Protein AF-A0A955INW6-F1 (afdb_monomer_lite)

Structure (mmCIF, N/CA/C/O backbone):
data_AF-A0A955INW6-F1
#
_entry.id   AF-A0A955INW6-F1
#
loop_
_atom_site.group_PDB
_atom_site.id
_atom_site.type_symbol
_atom_site.label_atom_id
_atom_site.label_alt_id
_atom_site.label_comp_id
_atom_site.label_asym_id
_atom_site.label_entity_id
_atom_site.label_seq_id
_atom_site.pdbx_PDB_ins_code
_atom_site.Cartn_x
_atom_site.Cartn_y
_atom_site.Cartn_z
_atom_site.occupancy
_atom_site.B_iso_or_equiv
_atom_site.auth_seq_id
_atom_site.auth_comp_id
_atom_site.auth_asym_id
_atom_site.auth_atom_id
_atom_site.pdbx_PDB_model_num
ATOM 1 N N . PRO A 1 1 ? -25.678 -6.639 36.433 1.00 56.75 1 PRO A N 1
ATOM 2 C CA . PRO A 1 1 ? -25.429 -5.774 35.248 1.00 56.75 1 PRO A CA 1
ATOM 3 C C . PRO A 1 1 ? -26.662 -5.492 34.360 1.00 56.75 1 PRO A C 1
ATOM 5 O O . PRO A 1 1 ? -26.664 -4.491 33.660 1.00 56.75 1 PRO A O 1
ATOM 8 N N . THR A 1 2 ? -27.721 -6.313 34.379 1.00 59.84 2 THR A N 1
ATOM 9 C CA . THR A 1 2 ? -28.859 -6.223 33.432 1.00 59.84 2 THR A CA 1
ATOM 10 C C . THR A 1 2 ? -29.741 -4.971 33.535 1.00 59.84 2 THR A C 1
ATOM 12 O O . THR A 1 2 ? -30.531 -4.725 32.629 1.00 59.84 2 THR A O 1
ATOM 15 N N . ARG A 1 3 ? -29.609 -4.160 34.594 1.00 81.81 3 ARG A N 1
ATOM 16 C CA . ARG A 1 3 ? -30.426 -2.950 34.809 1.00 81.81 3 ARG A CA 1
ATOM 17 C C . ARG A 1 3 ? -29.701 -1.626 34.577 1.00 81.81 3 ARG A C 1
ATOM 19 O O . ARG A 1 3 ? -30.352 -0.591 34.644 1.00 81.81 3 ARG A O 1
ATOM 26 N N . ILE A 1 4 ? -28.391 -1.634 34.329 1.00 87.69 4 ILE A N 1
ATOM 27 C CA . ILE A 1 4 ? -27.675 -0.374 34.124 1.00 87.69 4 ILE A CA 1
ATOM 28 C C . ILE A 1 4 ? -28.014 0.198 32.741 1.00 87.69 4 ILE A C 1
ATOM 30 O O . ILE A 1 4 ? -28.140 -0.547 31.763 1.00 87.69 4 ILE A O 1
ATOM 34 N N . SER A 1 5 ? -28.236 1.506 32.670 1.00 93.25 5 SER A N 1
ATOM 35 C CA . SER A 1 5 ? -28.325 2.238 31.407 1.00 93.25 5 SER A CA 1
ATOM 36 C C . SER A 1 5 ? -26.920 2.644 30.936 1.00 93.25 5 SER A C 1
ATOM 38 O O . SER A 1 5 ? -25.995 2.661 31.749 1.00 93.25 5 SER A O 1
ATOM 40 N N . PRO A 1 6 ? -26.744 3.003 29.654 1.00 92.19 6 PRO A N 1
ATOM 41 C CA . PRO A 1 6 ? -25.519 3.648 29.172 1.00 92.19 6 PRO A CA 1
ATOM 42 C C . PRO A 1 6 ? -25.097 4.849 30.037 1.00 92.19 6 PRO A C 1
ATOM 44 O O . PRO A 1 6 ? -23.954 4.915 30.484 1.00 92.19 6 PRO A O 1
ATOM 47 N N . ASP A 1 7 ? -26.044 5.727 30.383 1.00 92.75 7 ASP A N 1
ATOM 48 C CA . ASP A 1 7 ? -25.800 6.878 31.267 1.00 92.75 7 ASP A CA 1
ATOM 49 C C . ASP A 1 7 ? -25.393 6.452 32.683 1.00 92.75 7 ASP A C 1
ATOM 51 O O . ASP A 1 7 ? -24.591 7.111 33.337 1.00 92.75 7 ASP A O 1
ATOM 55 N N . GLY A 1 8 ? -25.909 5.316 33.158 1.00 92.00 8 GLY A N 1
ATOM 56 C CA . GLY A 1 8 ? -25.502 4.731 34.430 1.00 92.00 8 GLY A CA 1
ATOM 57 C C . GLY A 1 8 ? -24.044 4.273 34.420 1.00 92.00 8 GLY A C 1
ATOM 58 O O . GLY A 1 8 ? -23.357 4.451 35.419 1.00 92.00 8 GLY A O 1
ATOM 59 N N . VAL A 1 9 ? -23.550 3.731 33.300 1.00 91.38 9 VAL A N 1
ATOM 60 C CA . VAL A 1 9 ? -22.122 3.394 33.142 1.00 91.38 9 VAL A CA 1
ATOM 61 C C . VAL A 1 9 ? -21.274 4.663 33.152 1.00 91.38 9 VAL A C 1
ATOM 63 O O . VAL A 1 9 ? -20.272 4.716 33.857 1.00 91.38 9 VAL A O 1
ATOM 66 N N . ALA A 1 10 ? -21.700 5.700 32.426 1.00 89.06 10 ALA A N 1
ATOM 67 C CA . ALA A 1 10 ? -21.031 6.998 32.433 1.00 89.06 10 ALA A CA 1
ATOM 68 C C . ALA A 1 10 ? -20.921 7.578 33.852 1.00 89.06 10 ALA A C 1
ATOM 70 O O . ALA A 1 10 ? -19.826 7.936 34.281 1.00 89.06 10 ALA A O 1
ATOM 71 N N . LEU A 1 11 ? -22.030 7.593 34.596 1.00 91.38 11 LEU A N 1
ATOM 72 C CA . LEU A 1 11 ? -22.067 8.104 35.962 1.00 91.38 11 LEU A CA 1
ATOM 73 C C . LEU A 1 11 ? -21.191 7.277 36.917 1.00 91.38 11 LEU A C 1
ATOM 75 O O . LEU A 1 11 ? -20.514 7.855 37.761 1.00 91.38 11 LEU A O 1
ATOM 79 N N . LEU A 1 12 ? -21.161 5.944 36.778 1.00 91.94 12 LEU A N 1
ATOM 80 C CA . LEU A 1 12 ? -20.247 5.096 37.557 1.00 91.94 12 LEU A CA 1
ATOM 81 C C . LEU A 1 12 ? -18.784 5.477 37.311 1.00 91.94 12 LEU A C 1
ATOM 83 O O . LEU A 1 12 ? -18.032 5.642 38.265 1.00 91.94 12 LEU A O 1
ATOM 87 N N . CYS A 1 13 ? -18.388 5.679 36.053 1.00 89.50 13 CYS A N 1
ATOM 88 C CA . CYS A 1 13 ? -17.025 6.099 35.728 1.00 89.50 13 CYS A CA 1
ATOM 89 C C . CYS A 1 13 ? -16.688 7.513 36.212 1.00 89.50 13 CYS A C 1
ATOM 91 O O . CYS A 1 13 ? -15.522 7.793 36.464 1.00 89.50 13 CYS A O 1
ATOM 93 N N . GLU A 1 14 ? -17.673 8.410 36.282 1.00 88.69 14 GLU A N 1
ATOM 94 C CA . GLU A 1 14 ? -17.485 9.789 36.750 1.00 88.69 14 GLU A CA 1
ATOM 95 C C . GLU A 1 14 ? -17.387 9.880 38.279 1.00 88.69 14 GLU A C 1
ATOM 97 O O . GLU A 1 14 ? -16.676 10.740 38.796 1.00 88.69 14 GLU A O 1
ATOM 102 N N . LEU A 1 15 ? -18.080 8.996 39.005 1.00 88.62 15 LEU A N 1
ATOM 103 C CA . LEU A 1 15 ? -18.086 8.963 40.471 1.00 88.62 15 LEU A CA 1
ATOM 104 C C . LEU A 1 15 ? -17.026 8.022 41.074 1.00 88.62 15 LEU A C 1
ATOM 106 O O . LEU A 1 15 ? -16.680 8.188 42.244 1.00 88.62 15 LEU A O 1
ATOM 110 N N . GLY A 1 16 ? -16.547 7.036 40.310 1.00 85.75 16 GLY A N 1
ATOM 111 C CA . GLY A 1 16 ? -15.636 5.977 40.756 1.00 85.75 16 GLY A CA 1
ATOM 112 C C . GLY A 1 16 ? -14.366 5.849 39.910 1.00 85.75 16 GLY A C 1
ATOM 113 O O . GLY A 1 16 ? -13.933 6.790 39.246 1.00 85.75 16 GLY A O 1
ATOM 114 N N . ASP A 1 17 ? -13.740 4.668 39.941 1.00 87.31 17 ASP A N 1
ATOM 115 C CA . ASP A 1 17 ? -12.634 4.336 39.031 1.00 87.31 17 ASP A CA 1
ATOM 116 C C . ASP A 1 17 ? -13.221 3.923 37.673 1.00 87.31 17 ASP A C 1
ATOM 118 O O . ASP A 1 17 ? -14.133 3.103 37.592 1.00 87.31 17 ASP A O 1
ATOM 122 N N . THR A 1 18 ? -12.685 4.440 36.570 1.00 86.62 18 THR A N 1
ATOM 123 C CA . THR A 1 18 ? -13.118 4.048 35.221 1.00 86.62 18 THR A CA 1
ATOM 124 C C . THR A 1 18 ? -12.962 2.545 34.971 1.00 86.62 18 THR A C 1
ATOM 126 O O . THR A 1 18 ? -13.699 1.988 34.162 1.00 86.62 18 THR A O 1
ATOM 129 N N . ARG A 1 19 ? -12.071 1.856 35.700 1.00 87.31 19 ARG A N 1
ATOM 130 C CA . ARG A 1 19 ? -11.958 0.386 35.684 1.00 87.31 19 ARG A CA 1
ATOM 131 C C . ARG A 1 19 ? -13.246 -0.325 36.097 1.00 87.31 19 ARG A C 1
ATOM 133 O O . ARG A 1 19 ? -13.443 -1.478 35.723 1.00 87.31 19 ARG A O 1
ATOM 140 N N . GLU A 1 20 ? -14.155 0.344 36.803 1.00 89.56 20 GLU A N 1
ATOM 141 C CA . GLU A 1 20 ? -15.489 -0.184 37.102 1.00 89.56 20 GLU A CA 1
ATOM 142 C C . GLU A 1 20 ? -16.333 -0.409 35.834 1.00 89.56 20 GLU A C 1
ATOM 144 O O . GLU A 1 20 ? -17.297 -1.175 35.870 1.00 89.56 20 GLU A O 1
ATOM 149 N N . ALA A 1 21 ? -15.948 0.177 34.691 1.00 91.19 21 ALA A N 1
ATOM 150 C CA . ALA A 1 21 ? -16.575 -0.084 33.399 1.00 91.19 21 ALA A CA 1
ATOM 151 C C . ALA A 1 21 ? -16.246 -1.468 32.811 1.00 91.19 21 ALA A C 1
ATOM 153 O O . ALA A 1 21 ? -17.027 -1.980 32.007 1.00 91.19 21 ALA A O 1
ATOM 154 N N . ASN A 1 22 ? -15.123 -2.095 33.193 1.00 92.69 22 ASN A N 1
ATOM 155 C CA . ASN A 1 22 ? -14.624 -3.321 32.548 1.00 92.69 22 ASN A CA 1
ATOM 156 C C . ASN A 1 22 ? -15.659 -4.461 32.483 1.00 92.69 22 ASN A C 1
ATOM 158 O O . ASN A 1 22 ? -15.851 -5.038 31.410 1.00 92.69 22 ASN A O 1
ATOM 162 N N . PRO A 1 23 ? -16.401 -4.777 33.565 1.00 93.69 23 PRO A N 1
ATOM 163 C CA . PRO A 1 23 ? -17.428 -5.818 33.526 1.00 93.69 23 PRO A CA 1
ATOM 164 C C . PRO A 1 23 ? -18.541 -5.562 32.498 1.00 93.69 23 PRO A C 1
ATOM 166 O O . PRO A 1 23 ? -19.203 -6.506 32.063 1.00 93.69 23 PRO A O 1
ATOM 169 N N . PHE A 1 24 ? -18.769 -4.304 32.109 1.00 95.25 24 PHE A N 1
ATOM 170 C CA . PHE A 1 24 ? -19.828 -3.922 31.177 1.00 95.25 24 PHE A CA 1
ATOM 171 C C . PHE A 1 24 ? -19.426 -4.066 29.704 1.00 95.25 24 PHE A C 1
ATOM 173 O O . PHE A 1 24 ? -20.323 -4.158 28.868 1.00 95.25 24 PHE A O 1
ATOM 180 N N . LEU A 1 25 ? -18.133 -4.208 29.380 1.00 95.31 25 LEU A N 1
ATOM 181 C CA . LEU A 1 25 ? -17.663 -4.510 28.017 1.00 95.31 25 LEU A CA 1
ATOM 182 C C . LEU A 1 25 ? -18.262 -5.808 27.456 1.00 95.31 25 LEU A C 1
ATOM 184 O O . LEU A 1 25 ? -18.529 -5.920 26.265 1.00 95.31 25 LEU A O 1
ATOM 188 N N . ARG A 1 26 ? -18.509 -6.793 28.328 1.00 94.31 26 ARG A N 1
ATOM 189 C CA . ARG A 1 26 ? -19.089 -8.098 27.966 1.00 94.31 26 ARG A CA 1
ATOM 190 C C . ARG A 1 26 ? -20.615 -8.126 28.070 1.00 94.31 26 ARG A C 1
ATOM 192 O O . ARG A 1 26 ? -21.221 -9.196 28.034 1.00 94.31 26 ARG A O 1
ATOM 199 N N . SER A 1 27 ? -21.251 -6.969 28.246 1.00 94.19 27 SER A N 1
ATOM 200 C CA . SER A 1 27 ? -22.706 -6.875 28.307 1.00 94.19 27 SER A CA 1
ATOM 201 C C . SER A 1 27 ? -23.331 -7.372 26.994 1.00 94.19 27 SER A C 1
ATOM 203 O O . SER A 1 27 ? -22.879 -6.963 25.927 1.00 94.19 27 SER A O 1
ATOM 205 N N . PRO A 1 28 ? -24.407 -8.185 27.030 1.00 92.00 28 PRO A N 1
ATOM 206 C CA . PRO A 1 28 ? -25.145 -8.566 25.820 1.00 92.00 28 PRO A CA 1
ATOM 207 C C . PRO A 1 28 ? -25.906 -7.379 25.206 1.00 92.00 28 PRO A C 1
ATOM 209 O O . PRO A 1 28 ? -26.366 -7.435 24.069 1.00 92.00 28 PRO A O 1
ATOM 212 N N . ARG A 1 29 ? -26.071 -6.300 25.980 1.00 94.00 29 ARG A N 1
ATOM 213 C CA . ARG A 1 29 ? -26.648 -5.036 25.538 1.00 94.00 29 ARG A CA 1
ATOM 214 C C . ARG A 1 29 ? -25.558 -4.170 24.913 1.00 94.00 29 ARG A C 1
ATOM 216 O O . ARG A 1 29 ? -24.732 -3.614 25.639 1.00 94.00 29 ARG A O 1
ATOM 223 N N . VAL A 1 30 ? -25.583 -4.067 23.584 1.00 93.81 30 VAL A N 1
ATOM 224 C CA . VAL A 1 30 ? -24.573 -3.364 22.773 1.00 93.81 30 VAL A CA 1
ATOM 225 C C . VAL A 1 30 ? -24.433 -1.892 23.169 1.00 93.81 30 VAL A C 1
ATOM 227 O O . VAL A 1 30 ? -23.322 -1.384 23.234 1.00 93.81 30 VAL A O 1
ATOM 230 N N . ASP A 1 31 ? -25.533 -1.210 23.491 1.00 95.56 31 ASP A N 1
ATOM 231 C CA . ASP A 1 31 ? -25.538 0.179 23.971 1.00 95.56 31 ASP A CA 1
ATOM 232 C C . ASP A 1 31 ? -24.731 0.356 25.270 1.00 95.56 31 ASP A C 1
ATOM 234 O O . ASP A 1 31 ? -23.958 1.303 25.400 1.00 95.56 31 ASP A O 1
ATOM 238 N N . VAL A 1 32 ? -24.867 -0.585 26.209 1.00 95.50 32 VAL A N 1
ATOM 239 C CA . VAL A 1 32 ? -24.127 -0.598 27.483 1.00 95.50 32 VAL A CA 1
ATOM 240 C C . VAL A 1 32 ? -22.653 -0.945 27.265 1.00 95.50 32 VAL A C 1
ATOM 242 O O . VAL A 1 32 ? -21.785 -0.283 27.830 1.00 95.50 32 VAL A O 1
ATOM 245 N N . ALA A 1 33 ? -22.363 -1.952 26.434 1.00 96.44 33 ALA A N 1
ATOM 246 C CA . ALA A 1 33 ? -20.989 -2.330 26.100 1.00 96.44 33 ALA A CA 1
ATOM 247 C C . ALA A 1 33 ? -20.245 -1.184 25.399 1.00 96.44 33 ALA A C 1
ATOM 249 O O . ALA A 1 33 ? -19.091 -0.907 25.720 1.00 96.44 33 ALA A O 1
ATOM 250 N N . ARG A 1 34 ? -20.930 -0.463 24.503 1.00 96.81 34 ARG A N 1
ATOM 251 C CA . ARG A 1 34 ? -20.388 0.704 23.805 1.00 96.81 34 ARG A CA 1
ATOM 252 C C . ARG A 1 34 ? -20.063 1.847 24.766 1.00 96.81 34 ARG A C 1
ATOM 254 O O . ARG A 1 34 ? -18.954 2.363 24.718 1.00 96.81 34 ARG A O 1
ATOM 261 N N . ALA A 1 35 ? -20.977 2.184 25.676 1.00 95.62 35 ALA A N 1
ATOM 262 C CA . ALA A 1 35 ? -20.732 3.215 26.687 1.00 95.62 35 ALA A CA 1
ATOM 263 C C . ALA A 1 35 ? -19.547 2.864 27.604 1.00 95.62 35 ALA A C 1
ATOM 265 O O . ALA A 1 35 ? -18.731 3.725 27.923 1.00 95.62 35 ALA A O 1
ATOM 266 N N . ALA A 1 36 ? -19.410 1.591 27.989 1.00 96.44 36 ALA A N 1
ATOM 267 C CA . ALA A 1 36 ? -18.253 1.116 28.747 1.00 96.44 36 ALA A CA 1
ATOM 268 C C . ALA A 1 36 ? -16.948 1.262 27.947 1.00 96.44 36 ALA A C 1
ATOM 270 O O . ALA A 1 36 ? -15.960 1.795 28.452 1.00 96.44 36 ALA A O 1
ATOM 271 N N . ALA A 1 37 ? -16.966 0.840 26.680 1.00 97.19 37 ALA A N 1
ATOM 272 C CA . ALA A 1 37 ? -15.832 0.933 25.772 1.00 97.19 37 ALA A CA 1
ATOM 273 C C . ALA A 1 37 ? -15.374 2.382 25.549 1.00 97.19 37 ALA A C 1
ATOM 275 O O . ALA A 1 37 ? -14.178 2.651 25.606 1.00 97.19 37 ALA A O 1
ATOM 276 N N . GLU A 1 38 ? -16.299 3.325 25.358 1.00 96.56 38 GLU A N 1
ATOM 277 C CA . GLU A 1 38 ? -15.991 4.753 25.186 1.00 96.56 38 GLU A CA 1
ATOM 278 C C . GLU A 1 38 ? -15.247 5.338 26.394 1.00 96.56 38 GLU A C 1
ATOM 280 O O . GLU A 1 38 ? -14.333 6.145 26.229 1.00 96.56 38 GLU A O 1
ATOM 285 N N . ARG A 1 39 ? -15.600 4.910 27.612 1.00 96.19 39 ARG A N 1
ATOM 286 C CA . ARG A 1 39 ? -14.939 5.372 28.842 1.00 96.19 39 ARG A CA 1
ATOM 287 C C . ARG A 1 39 ? -13.575 4.723 29.061 1.00 96.19 39 ARG A C 1
ATOM 289 O O . ARG A 1 39 ? -12.677 5.379 29.582 1.00 96.19 39 ARG A O 1
ATOM 296 N N . LEU A 1 40 ? -13.402 3.473 28.638 1.00 95.81 40 LEU A N 1
ATOM 297 C CA . LEU A 1 40 ? -12.146 2.731 28.782 1.00 95.81 40 LEU A CA 1
ATOM 298 C C . LEU A 1 40 ? -11.132 3.026 27.672 1.00 95.81 40 LEU A C 1
ATOM 300 O O . LEU A 1 40 ? -9.933 2.946 27.921 1.00 95.81 40 LEU A O 1
ATOM 304 N N . ALA A 1 41 ? -11.574 3.407 26.471 1.00 96.44 41 ALA A N 1
ATOM 305 C CA . ALA A 1 41 ? -10.707 3.643 25.312 1.00 96.44 41 ALA A CA 1
ATOM 306 C C . ALA A 1 41 ? -9.533 4.620 25.556 1.00 96.44 41 ALA A C 1
ATOM 308 O O . ALA A 1 41 ? -8.440 4.365 25.043 1.00 96.44 41 ALA A O 1
ATOM 309 N N . PRO A 1 42 ? -9.669 5.702 26.350 1.00 95.69 42 PRO A N 1
ATOM 310 C CA . PRO A 1 42 ? -8.542 6.576 26.684 1.00 95.69 42 PRO A CA 1
ATOM 311 C C . PRO A 1 42 ? -7.479 5.929 27.586 1.00 95.69 42 PRO A C 1
ATOM 313 O O . PRO A 1 42 ? -6.402 6.496 27.756 1.00 95.69 42 PRO A O 1
ATOM 316 N N . GLN A 1 43 ? -7.749 4.764 28.181 1.00 94.62 43 GLN A N 1
ATOM 317 C CA . GLN A 1 43 ? -6.875 4.122 29.160 1.00 94.62 43 GLN A CA 1
ATOM 318 C C . GLN A 1 43 ? -6.035 3.019 28.521 1.00 94.62 43 GLN A C 1
ATOM 320 O O . GLN A 1 43 ? -6.543 1.951 28.190 1.00 94.62 43 GLN A O 1
ATOM 325 N N . ALA A 1 44 ? -4.719 3.231 28.437 1.00 93.81 44 ALA A N 1
ATOM 326 C CA . ALA A 1 44 ? -3.800 2.242 27.868 1.00 93.81 44 ALA A CA 1
ATOM 327 C C . ALA A 1 44 ? -3.891 0.868 28.565 1.00 93.81 44 ALA A C 1
ATOM 329 O O . ALA A 1 44 ? -3.821 -0.167 27.911 1.00 93.81 44 ALA A O 1
ATOM 330 N N . GLY A 1 45 ? -4.107 0.852 29.887 1.00 94.69 45 GLY A N 1
ATOM 331 C CA . GLY A 1 45 ? -4.235 -0.384 30.667 1.00 94.69 45 GLY A CA 1
ATOM 332 C C . GLY A 1 45 ? -5.502 -1.202 30.388 1.00 94.69 45 GLY A C 1
ATOM 333 O O . GLY A 1 45 ? -5.541 -2.363 30.772 1.00 94.69 45 GLY A O 1
ATOM 334 N N . ALA A 1 46 ? -6.511 -0.625 29.728 1.00 95.56 46 ALA A N 1
ATOM 335 C CA . ALA A 1 46 ? -7.761 -1.304 29.374 1.00 95.56 46 ALA A CA 1
ATOM 336 C C . ALA A 1 46 ? -7.792 -1.785 27.910 1.00 95.56 46 ALA A C 1
ATOM 338 O O . ALA A 1 46 ? -8.801 -2.325 27.459 1.00 95.56 46 ALA A O 1
ATOM 339 N N . LEU A 1 47 ? -6.706 -1.580 27.151 1.00 96.62 47 LEU A N 1
ATOM 340 C CA . LEU A 1 47 ? -6.665 -1.882 25.720 1.00 96.62 47 LEU A CA 1
ATOM 341 C C . LEU A 1 47 ? -6.952 -3.360 25.436 1.00 96.62 47 LEU A C 1
ATOM 343 O O . LEU A 1 47 ? -7.769 -3.659 24.573 1.00 96.62 47 LEU A O 1
ATOM 347 N N . GLU A 1 48 ? -6.320 -4.274 26.172 1.00 96.94 48 GLU A N 1
ATOM 348 C CA . GLU A 1 48 ? -6.489 -5.719 25.969 1.00 96.94 48 GLU A CA 1
ATOM 349 C C . GLU A 1 48 ? -7.935 -6.167 26.223 1.00 96.94 48 GLU A C 1
ATOM 351 O O . GLU A 1 48 ? -8.536 -6.810 25.364 1.00 96.94 48 GLU A O 1
ATOM 356 N N . ASP A 1 49 ? -8.536 -5.730 27.336 1.00 96.81 49 ASP A N 1
ATOM 357 C CA . ASP A 1 49 ? -9.934 -6.032 27.666 1.00 96.81 49 ASP A CA 1
ATOM 358 C C . ASP A 1 49 ? -10.901 -5.510 26.588 1.00 96.81 49 ASP A C 1
ATOM 360 O O . ASP A 1 49 ? -11.887 -6.171 26.240 1.00 96.81 49 ASP A O 1
ATOM 364 N N . LEU A 1 50 ? -10.614 -4.327 26.034 1.00 97.19 50 LEU A N 1
ATOM 365 C CA . LEU A 1 50 ? -11.398 -3.722 24.961 1.00 97.19 50 LEU A CA 1
ATOM 366 C C . LEU A 1 50 ? -11.280 -4.506 23.646 1.00 97.19 50 LEU A C 1
ATOM 368 O O . LEU A 1 50 ? -12.286 -4.676 22.955 1.00 97.19 50 LEU A O 1
ATOM 372 N N . LEU A 1 51 ? -10.086 -4.988 23.292 1.00 97.62 51 LEU A N 1
ATOM 373 C CA . LEU A 1 51 ? -9.900 -5.793 22.082 1.00 97.62 51 LEU A CA 1
ATOM 374 C C . LEU A 1 51 ? -10.565 -7.159 22.195 1.00 97.62 51 LEU A C 1
ATOM 376 O O . LEU A 1 51 ? -11.238 -7.577 21.254 1.00 97.62 51 LEU A O 1
ATOM 380 N N . ASP A 1 52 ? -10.452 -7.808 23.352 1.00 97.25 52 ASP A N 1
ATOM 381 C CA . ASP A 1 52 ? -11.152 -9.060 23.633 1.00 97.25 52 ASP A CA 1
ATOM 382 C C . ASP A 1 52 ? -12.672 -8.883 23.504 1.00 97.25 52 ASP A C 1
ATOM 384 O O . ASP A 1 52 ? -13.367 -9.722 22.923 1.00 97.25 52 ASP A O 1
ATOM 388 N N . ALA A 1 53 ? -13.210 -7.765 24.002 1.00 97.00 53 ALA A N 1
ATOM 389 C CA . ALA A 1 53 ? -14.624 -7.442 23.855 1.00 97.00 53 ALA A CA 1
ATOM 390 C C . ALA A 1 53 ? -15.015 -7.186 22.391 1.00 97.00 53 ALA A C 1
ATOM 392 O O . ALA A 1 53 ? -16.039 -7.698 21.931 1.00 97.00 53 ALA A O 1
ATOM 393 N N . ALA A 1 54 ? -14.199 -6.443 21.639 1.00 97.50 54 ALA A N 1
ATOM 394 C CA . ALA A 1 54 ? -14.432 -6.178 20.220 1.00 97.50 54 ALA A CA 1
ATOM 395 C C . ALA A 1 54 ? -14.338 -7.443 19.355 1.00 97.50 54 ALA A C 1
ATOM 397 O O . ALA A 1 54 ? -15.060 -7.556 18.367 1.00 97.50 54 ALA A O 1
ATOM 398 N N . GLN A 1 55 ? -13.538 -8.432 19.763 1.00 97.19 55 GLN A N 1
ATOM 399 C CA . GLN A 1 55 ? -13.489 -9.739 19.111 1.00 97.19 55 GLN A CA 1
ATOM 400 C C . GLN A 1 55 ? -14.828 -10.486 19.203 1.00 97.19 55 GLN A C 1
ATOM 402 O O . GLN A 1 55 ? -15.205 -11.205 18.278 1.00 97.19 55 GLN A O 1
ATOM 407 N N . ALA A 1 56 ? -15.561 -10.315 20.306 1.00 95.94 56 ALA A N 1
ATOM 408 C CA . ALA A 1 56 ? -16.878 -10.918 20.501 1.00 95.94 56 ALA A CA 1
ATOM 409 C C . ALA A 1 56 ? -18.029 -10.047 19.963 1.00 95.94 56 ALA A C 1
ATOM 411 O O . ALA A 1 56 ? -19.102 -10.568 19.657 1.00 95.94 56 ALA A O 1
ATOM 412 N N . GLN A 1 57 ? -17.833 -8.728 19.868 1.00 96.62 57 GLN A N 1
ATOM 413 C CA . GLN A 1 57 ? -18.868 -7.762 19.498 1.00 96.62 57 GLN A CA 1
ATOM 414 C C . GLN A 1 57 ? -18.384 -6.816 18.387 1.00 96.62 57 GLN A C 1
ATOM 416 O O . GLN A 1 57 ? -17.787 -5.778 18.684 1.00 96.62 57 GLN A O 1
ATOM 421 N N . PRO A 1 58 ? -18.731 -7.085 17.110 1.00 96.88 58 PRO A N 1
ATOM 422 C CA . PRO A 1 58 ? -18.304 -6.253 15.979 1.00 96.88 58 PRO A CA 1
ATOM 423 C C . PRO A 1 58 ? -18.729 -4.780 16.086 1.00 96.88 58 PRO A C 1
ATOM 425 O O . PRO A 1 58 ? -18.078 -3.899 15.535 1.00 96.88 58 PRO A O 1
ATOM 428 N N . ALA A 1 59 ? -19.799 -4.483 16.831 1.00 96.62 59 ALA A N 1
ATOM 429 C CA . ALA A 1 59 ? -20.261 -3.117 17.083 1.00 96.62 59 ALA A CA 1
ATOM 430 C C . ALA A 1 59 ? -19.256 -2.248 17.869 1.00 96.62 59 ALA A C 1
ATOM 432 O O . ALA A 1 59 ? -19.387 -1.025 17.866 1.00 96.62 59 ALA A O 1
ATOM 433 N N . LEU A 1 60 ? -18.262 -2.852 18.531 1.00 97.62 60 LEU A N 1
ATOM 434 C CA . LEU A 1 60 ? -17.207 -2.141 19.263 1.00 97.62 60 LEU A CA 1
ATOM 435 C C . LEU A 1 60 ? -15.972 -1.835 18.400 1.00 97.62 60 LEU A C 1
ATOM 437 O O . LEU A 1 60 ? -15.048 -1.179 18.883 1.00 97.62 60 LEU A O 1
ATOM 441 N N . PHE A 1 61 ? -15.955 -2.272 17.136 1.00 98.06 61 PHE A N 1
ATOM 442 C CA . PHE A 1 61 ? -14.812 -2.151 16.227 1.00 98.06 61 PHE A CA 1
ATOM 443 C C . PHE A 1 61 ? -14.235 -0.733 16.166 1.00 98.06 61 PHE A C 1
ATOM 445 O O . PHE A 1 61 ? -13.040 -0.556 16.376 1.00 98.06 61 PHE A O 1
ATOM 452 N N . ASP A 1 62 ? -15.064 0.290 15.939 1.00 97.31 62 ASP A N 1
ATOM 453 C CA . ASP A 1 62 ? -14.583 1.670 15.770 1.00 97.31 62 ASP A CA 1
ATOM 454 C C . ASP A 1 62 ? -13.950 2.247 17.050 1.00 97.31 62 ASP A C 1
ATOM 456 O O . ASP A 1 62 ? -12.993 3.026 16.982 1.00 97.31 62 ASP A O 1
ATOM 460 N N . ILE A 1 63 ? -14.441 1.840 18.224 1.00 98.00 63 ILE A N 1
ATOM 461 C CA . ILE A 1 63 ? -13.901 2.278 19.519 1.00 98.00 63 ILE A CA 1
ATOM 462 C C . ILE A 1 63 ? -12.581 1.563 19.803 1.00 98.00 63 ILE A C 1
ATOM 464 O O . ILE A 1 63 ? -11.599 2.215 20.155 1.00 98.00 63 ILE A O 1
ATOM 468 N N . ALA A 1 64 ? -12.530 0.247 19.584 1.00 97.94 64 ALA A N 1
ATOM 469 C CA . ALA A 1 64 ? -11.305 -0.542 19.697 1.00 97.94 64 ALA A CA 1
ATOM 470 C C . ALA A 1 64 ? -10.216 -0.042 18.738 1.00 97.94 64 ALA A C 1
ATOM 472 O O . ALA A 1 64 ? -9.062 0.126 19.131 1.00 97.94 64 ALA A O 1
ATOM 473 N N . LEU A 1 65 ? -10.595 0.284 17.501 1.00 97.38 65 LEU A N 1
ATOM 474 C CA . LEU A 1 65 ? -9.713 0.893 16.515 1.00 97.38 65 LEU A CA 1
ATOM 475 C C . LEU A 1 65 ? -9.181 2.242 17.009 1.00 97.38 65 LEU A C 1
ATOM 477 O O . LEU A 1 65 ? -7.983 2.496 16.939 1.00 97.38 65 LEU A O 1
ATOM 481 N N . SER A 1 66 ? -10.051 3.105 17.532 1.00 96.62 66 SER A N 1
ATOM 482 C CA . SER A 1 66 ? -9.649 4.414 18.059 1.00 96.62 66 SER A CA 1
ATOM 483 C C . SER A 1 66 ? -8.688 4.278 19.245 1.00 96.62 66 SER A C 1
ATOM 485 O O . SER A 1 66 ? -7.681 4.984 19.296 1.00 96.62 66 SER A O 1
ATOM 487 N N . ALA A 1 67 ? -8.939 3.326 20.149 1.00 97.38 67 ALA A N 1
ATOM 488 C CA . ALA A 1 67 ? -8.050 3.021 21.267 1.00 97.38 67 ALA A CA 1
ATOM 489 C C . ALA A 1 67 ? -6.687 2.496 20.791 1.00 97.38 67 ALA A C 1
ATOM 491 O O . ALA A 1 67 ? -5.649 2.982 21.238 1.00 97.38 67 ALA A O 1
ATOM 492 N N . LEU A 1 68 ? -6.662 1.569 19.826 1.00 97.44 68 LEU A N 1
ATOM 493 C CA . LEU A 1 68 ? -5.406 1.123 19.228 1.00 97.44 68 LEU A CA 1
ATOM 494 C C . LEU A 1 68 ? -4.670 2.308 18.567 1.00 97.44 68 LEU A C 1
ATOM 496 O O . LEU A 1 68 ? -3.456 2.406 18.703 1.00 97.44 68 LEU A O 1
ATOM 500 N N . LYS A 1 69 ? -5.360 3.219 17.855 1.00 95.75 69 LYS A N 1
ATOM 501 C CA . LYS A 1 69 ? -4.713 4.380 17.202 1.00 95.75 69 LYS A CA 1
ATOM 502 C C . LYS A 1 69 ? -4.089 5.323 18.233 1.00 95.75 69 LYS A C 1
ATOM 504 O O . LYS A 1 69 ? -3.084 5.960 17.926 1.00 95.75 69 LYS A O 1
ATOM 509 N N . ALA A 1 70 ? -4.692 5.429 19.417 1.00 95.75 70 ALA A N 1
ATOM 510 C CA . ALA A 1 70 ? -4.207 6.270 20.505 1.00 95.75 70 ALA A CA 1
ATOM 511 C C . ALA A 1 70 ? -2.984 5.668 21.216 1.00 95.75 70 ALA A C 1
ATOM 513 O O . ALA A 1 70 ? -2.047 6.399 21.528 1.00 95.75 70 ALA A O 1
ATOM 514 N N . HIS A 1 71 ? -2.974 4.350 21.440 1.00 96.25 71 HIS A N 1
ATOM 515 C CA . HIS A 1 71 ? -1.984 3.701 22.315 1.00 96.25 71 HIS A CA 1
ATOM 516 C C . HIS A 1 71 ? -0.947 2.841 21.582 1.00 96.25 71 HIS A C 1
ATOM 518 O O . HIS A 1 71 ? 0.119 2.575 22.129 1.00 96.25 71 HIS A O 1
ATOM 524 N N . LEU A 1 72 ? -1.236 2.392 20.357 1.00 95.12 72 LEU A N 1
ATOM 525 C CA . LEU A 1 72 ? -0.422 1.429 19.608 1.00 95.12 72 LEU A CA 1
ATOM 526 C C . LEU A 1 72 ? -0.477 1.685 18.090 1.00 95.12 72 LEU A C 1
ATOM 528 O O . LEU A 1 72 ? -0.843 0.818 17.296 1.00 95.12 72 LEU A O 1
ATOM 532 N N . ARG A 1 73 ? -0.107 2.895 17.655 1.00 95.62 73 ARG A N 1
ATOM 533 C CA . ARG A 1 73 ? -0.064 3.277 16.229 1.00 95.62 73 ARG A CA 1
ATOM 534 C C . ARG A 1 73 ? 1.186 2.741 15.515 1.00 95.62 73 ARG A C 1
ATOM 536 O O . ARG A 1 73 ? 2.017 3.507 15.034 1.00 95.62 73 ARG A O 1
ATOM 543 N N . THR A 1 74 ? 1.311 1.421 15.462 1.00 97.25 74 THR A N 1
ATOM 544 C CA . THR A 1 74 ? 2.435 0.676 14.870 1.00 97.25 74 THR A CA 1
ATOM 545 C C . THR A 1 74 ? 1.931 -0.380 13.880 1.00 97.25 74 THR A C 1
ATOM 547 O O . THR A 1 74 ? 0.721 -0.590 13.747 1.00 97.25 74 THR A O 1
ATOM 550 N N . ALA A 1 75 ? 2.844 -1.065 13.193 1.00 97.06 75 ALA A N 1
ATOM 551 C CA . ALA A 1 75 ? 2.555 -2.216 12.341 1.00 97.06 75 ALA A CA 1
ATOM 552 C C . ALA A 1 75 ? 1.867 -3.347 13.119 1.00 97.06 75 ALA A C 1
ATOM 554 O O . ALA A 1 75 ? 0.888 -3.924 12.646 1.00 97.06 75 ALA A O 1
ATOM 555 N N . ASP A 1 76 ? 2.324 -3.616 14.345 1.00 97.38 76 ASP A N 1
ATOM 556 C CA . ASP A 1 76 ? 1.716 -4.632 15.208 1.00 97.38 76 ASP A CA 1
ATOM 557 C C . ASP A 1 76 ? 0.278 -4.230 15.582 1.00 97.38 76 ASP A C 1
ATOM 559 O O . ASP A 1 76 ? -0.639 -5.047 15.506 1.00 97.38 76 ASP A O 1
ATOM 563 N N . GLY A 1 77 ? 0.044 -2.950 15.902 1.00 97.38 77 GLY A N 1
ATOM 564 C CA . GLY A 1 77 ? -1.302 -2.422 16.144 1.00 97.38 77 GLY A CA 1
ATOM 565 C C . GLY A 1 77 ? -2.220 -2.514 14.922 1.00 97.38 77 GLY A C 1
ATOM 566 O O . GLY A 1 77 ? -3.386 -2.882 15.063 1.00 97.38 77 GLY A O 1
ATOM 567 N N . TYR A 1 78 ? -1.691 -2.265 13.718 1.00 97.38 78 TYR A N 1
ATOM 568 C CA . TYR A 1 78 ? -2.423 -2.464 12.463 1.00 97.38 78 TYR A CA 1
ATOM 569 C C . TYR A 1 78 ? -2.845 -3.928 12.273 1.00 97.38 78 TYR A C 1
ATOM 571 O O . TYR A 1 78 ? -4.005 -4.196 11.961 1.00 97.38 78 TYR A O 1
ATOM 579 N N . GLN A 1 79 ? -1.945 -4.887 12.512 1.00 96.75 79 GLN A N 1
ATOM 580 C CA . GLN A 1 79 ? -2.268 -6.314 12.388 1.00 96.75 79 GLN A CA 1
ATOM 581 C C . GLN A 1 79 ? -3.335 -6.753 13.394 1.00 96.75 79 GLN A C 1
ATOM 583 O O . GLN A 1 79 ? -4.251 -7.501 13.047 1.00 96.75 79 GLN A O 1
ATOM 588 N N . ARG A 1 80 ? -3.288 -6.219 14.619 1.00 97.06 80 ARG A N 1
ATOM 589 C CA . ARG A 1 80 ? -4.354 -6.432 15.606 1.00 97.06 80 ARG A CA 1
ATOM 590 C C . ARG A 1 80 ? -5.685 -5.863 15.124 1.00 97.06 80 ARG A C 1
ATOM 592 O O . ARG A 1 80 ? -6.681 -6.572 15.163 1.00 97.06 80 ARG A O 1
ATOM 599 N N . ALA A 1 81 ? -5.700 -4.631 14.612 1.00 96.75 81 ALA A N 1
ATOM 600 C CA . ALA A 1 81 ? -6.903 -4.017 14.050 1.00 96.75 81 ALA A CA 1
ATOM 601 C C . ALA A 1 81 ? -7.486 -4.828 12.882 1.00 96.75 81 ALA A C 1
ATOM 603 O O . ALA A 1 81 ? -8.701 -4.990 12.786 1.00 96.75 81 ALA A O 1
ATOM 604 N N . LYS A 1 82 ? -6.628 -5.373 12.013 1.00 96.38 82 LYS A N 1
ATOM 605 C CA . LYS A 1 82 ? -7.028 -6.209 10.875 1.00 96.38 82 LYS A CA 1
ATOM 606 C C . LYS A 1 82 ? -7.703 -7.516 11.305 1.00 96.38 82 LYS A C 1
ATOM 608 O O . LYS A 1 82 ? -8.603 -7.988 10.609 1.00 96.38 82 LYS A O 1
ATOM 613 N N . ALA A 1 83 ? -7.282 -8.088 12.433 1.00 96.44 83 ALA A N 1
ATOM 614 C CA . ALA A 1 83 ? -7.847 -9.318 12.985 1.00 96.44 83 ALA A CA 1
ATOM 615 C C . ALA A 1 83 ? -9.221 -9.123 13.656 1.00 96.44 83 ALA A C 1
ATOM 617 O O . ALA A 1 83 ? -9.953 -10.101 13.833 1.00 96.44 83 ALA A O 1
ATOM 618 N N . LEU A 1 84 ? -9.590 -7.883 14.005 1.00 97.31 84 LEU A N 1
ATOM 619 C CA . LEU A 1 84 ? -10.874 -7.590 14.638 1.00 97.31 84 LEU A CA 1
ATOM 620 C C . LEU A 1 84 ? -12.043 -7.764 13.654 1.00 97.31 84 LEU A C 1
ATOM 622 O O . LEU A 1 84 ? -11.953 -7.360 12.486 1.00 97.31 84 LEU A O 1
ATOM 626 N N . PRO A 1 85 ? -13.185 -8.300 14.114 1.00 97.38 85 PRO A N 1
ATOM 627 C CA . PRO A 1 85 ? -14.393 -8.325 13.314 1.00 97.38 85 PRO A CA 1
ATOM 628 C C . PRO A 1 85 ? -14.988 -6.915 13.234 1.00 97.38 85 PRO A C 1
ATOM 630 O O . PRO A 1 85 ? -15.192 -6.243 14.243 1.00 97.38 85 PRO A O 1
ATOM 633 N N . ALA A 1 86 ? -15.294 -6.474 12.018 1.00 97.00 86 ALA A N 1
ATOM 634 C CA . ALA A 1 86 ? -15.974 -5.208 11.775 1.00 97.00 86 ALA A CA 1
ATOM 635 C C . ALA A 1 86 ? -17.479 -5.428 11.532 1.00 97.00 86 ALA A C 1
ATOM 637 O O . ALA A 1 86 ? -17.872 -6.523 11.119 1.00 97.00 86 ALA A O 1
ATOM 638 N N . PRO A 1 87 ? -18.328 -4.397 11.711 1.00 96.12 87 PRO A N 1
ATOM 639 C CA . PRO A 1 87 ? -19.758 -4.477 11.407 1.00 96.12 87 PRO A CA 1
ATOM 640 C C . PRO A 1 87 ? -20.054 -4.810 9.940 1.00 96.12 87 PRO A C 1
ATOM 642 O O . PRO A 1 87 ? -21.076 -5.424 9.645 1.00 96.12 87 PRO A O 1
ATOM 645 N N . SER A 1 88 ? -19.167 -4.403 9.025 1.00 96.56 88 SER A N 1
ATOM 646 C CA . SER A 1 88 ? -19.217 -4.774 7.612 1.00 96.56 88 SER A CA 1
ATOM 647 C C . SER A 1 88 ? -17.806 -4.849 7.003 1.00 96.56 88 SER A C 1
ATOM 649 O O . SER A 1 88 ? -16.878 -4.211 7.523 1.00 96.56 88 SER A O 1
ATOM 651 N N . PRO A 1 89 ? -17.618 -5.599 5.900 1.00 95.12 89 PRO A N 1
ATOM 652 C CA . PRO A 1 89 ? -16.349 -5.646 5.173 1.00 95.12 89 PRO A CA 1
ATOM 653 C C . PRO A 1 89 ? -15.887 -4.268 4.688 1.00 95.12 89 PRO A C 1
ATOM 655 O O . PRO A 1 89 ? -14.713 -3.934 4.825 1.00 95.12 89 PRO A O 1
ATOM 658 N N . GLU A 1 90 ? -16.807 -3.444 4.188 1.00 95.50 90 GLU A N 1
ATOM 659 C CA . GLU A 1 90 ? -16.523 -2.100 3.675 1.00 95.50 90 GLU A CA 1
ATOM 660 C C . GLU A 1 90 ? -16.010 -1.199 4.796 1.00 95.50 90 GLU A C 1
ATOM 662 O O . GLU A 1 90 ? -15.014 -0.495 4.623 1.00 95.50 90 GLU A O 1
ATOM 667 N N . ARG A 1 91 ? -16.639 -1.264 5.981 1.00 96.00 91 ARG A N 1
ATOM 668 C CA . ARG A 1 91 ? -16.184 -0.492 7.140 1.00 96.00 91 ARG A CA 1
ATOM 669 C C . ARG A 1 91 ? -14.767 -0.885 7.542 1.00 96.00 91 ARG A C 1
ATOM 671 O O . ARG A 1 91 ? -13.968 0.002 7.832 1.00 96.00 91 ARG A O 1
ATOM 678 N N . ARG A 1 92 ? -14.445 -2.184 7.517 1.00 95.56 92 ARG A N 1
ATOM 679 C CA . ARG A 1 92 ? -13.090 -2.683 7.791 1.00 95.56 92 ARG A CA 1
ATOM 680 C C . ARG A 1 92 ? -12.082 -2.113 6.800 1.00 95.56 92 ARG A C 1
ATOM 682 O O . ARG A 1 92 ? -11.066 -1.572 7.224 1.00 95.56 92 ARG A O 1
ATOM 689 N N . THR A 1 93 ? -12.368 -2.213 5.504 1.00 94.19 93 THR A N 1
ATOM 690 C CA . THR A 1 93 ? -11.469 -1.739 4.444 1.00 94.19 93 THR A CA 1
ATOM 691 C C . THR A 1 93 ? -11.191 -0.244 4.585 1.00 94.19 93 THR A C 1
ATOM 693 O O . THR A 1 93 ? -10.028 0.152 4.647 1.00 94.19 93 THR A O 1
ATOM 696 N N . THR A 1 94 ? -12.231 0.581 4.741 1.00 95.38 94 THR A N 1
ATOM 697 C CA . THR A 1 94 ? -12.077 2.032 4.929 1.00 95.38 94 THR A CA 1
ATOM 698 C C . THR A 1 94 ? -11.269 2.360 6.186 1.00 95.38 94 THR A C 1
ATOM 700 O O . THR A 1 94 ? -10.320 3.139 6.133 1.00 95.38 94 THR A O 1
ATOM 703 N N . ALA A 1 95 ? -11.588 1.722 7.313 1.00 95.94 95 ALA A N 1
ATOM 704 C CA . ALA A 1 95 ? -10.913 1.953 8.586 1.00 95.94 95 ALA A CA 1
ATOM 705 C C . ALA A 1 95 ? -9.419 1.581 8.565 1.00 95.94 95 ALA A C 1
ATOM 707 O O . ALA A 1 95 ? -8.593 2.296 9.143 1.00 95.94 95 ALA A O 1
ATOM 708 N N . LEU A 1 96 ? -9.068 0.471 7.906 1.00 95.75 96 LEU A N 1
ATOM 709 C CA . LEU A 1 96 ? -7.682 0.032 7.746 1.00 95.75 96 LEU A CA 1
ATOM 710 C C . LEU A 1 96 ? -6.916 0.917 6.756 1.00 95.75 96 LEU A C 1
ATOM 712 O O . LEU A 1 96 ? -5.751 1.219 7.007 1.00 95.75 96 LEU A O 1
ATOM 716 N N . ALA A 1 97 ? -7.552 1.389 5.682 1.00 94.44 97 ALA A N 1
ATOM 717 C CA . ALA A 1 97 ? -6.937 2.351 4.767 1.00 94.44 97 ALA A CA 1
ATOM 718 C C . ALA A 1 97 ? -6.614 3.676 5.482 1.00 94.44 97 ALA A C 1
ATOM 720 O O . ALA A 1 97 ? -5.486 4.163 5.413 1.00 94.44 97 ALA A O 1
ATOM 721 N N . GLU A 1 98 ? -7.558 4.215 6.263 1.00 94.75 98 GLU A N 1
ATOM 722 C CA . GLU A 1 98 ? -7.329 5.398 7.106 1.00 94.75 98 GLU A CA 1
ATOM 723 C C . GLU A 1 98 ? -6.212 5.176 8.135 1.00 94.75 98 GLU A C 1
ATOM 725 O O . GLU A 1 98 ? -5.457 6.094 8.460 1.00 94.75 98 GLU A O 1
ATOM 730 N N . TRP A 1 99 ? -6.101 3.960 8.677 1.00 95.62 99 TRP A N 1
ATOM 731 C CA . TRP A 1 99 ? -5.009 3.604 9.574 1.00 95.62 99 TRP A CA 1
ATOM 732 C C . TRP A 1 99 ? -3.659 3.636 8.864 1.00 95.62 99 TRP A C 1
ATOM 734 O O . TRP A 1 99 ? -2.727 4.269 9.359 1.00 95.62 99 TRP A O 1
ATOM 744 N N . ALA A 1 100 ? -3.550 2.965 7.716 1.00 94.94 100 ALA A N 1
ATOM 745 C CA . ALA A 1 100 ? -2.325 2.891 6.925 1.00 94.94 100 ALA A CA 1
ATOM 746 C C . ALA A 1 100 ? -1.863 4.287 6.472 1.00 94.94 100 ALA A C 1
ATOM 748 O O . ALA A 1 100 ? -0.689 4.632 6.623 1.00 94.94 100 ALA A O 1
ATOM 749 N N . ALA A 1 101 ? -2.802 5.144 6.055 1.00 93.06 101 ALA A N 1
ATOM 750 C CA . ALA A 1 101 ? -2.561 6.562 5.774 1.00 93.06 101 ALA A CA 1
ATOM 751 C C . ALA A 1 101 ? -1.994 7.330 6.984 1.00 93.06 101 ALA A C 1
ATOM 753 O O . ALA A 1 101 ? -1.342 8.363 6.838 1.00 93.06 101 ALA A O 1
ATOM 754 N N . GLY A 1 102 ? -2.228 6.821 8.191 1.00 92.75 102 GLY A N 1
ATOM 755 C CA . GLY A 1 102 ? -1.726 7.376 9.431 1.00 92.75 102 GLY A CA 1
ATOM 756 C C . GLY A 1 102 ? -0.386 6.818 9.921 1.00 92.75 102 GLY A C 1
ATOM 757 O O . GLY A 1 102 ? 0.184 7.408 10.843 1.00 92.75 102 GLY A O 1
ATOM 758 N N . LEU A 1 103 ? 0.121 5.711 9.379 1.00 94.69 103 LEU A N 1
ATOM 759 C CA . LEU A 1 103 ? 1.381 5.114 9.834 1.00 94.69 103 LEU A CA 1
ATOM 760 C C . LEU A 1 103 ? 2.591 5.945 9.393 1.00 94.69 103 LEU A C 1
ATOM 762 O O . LEU A 1 103 ? 2.575 6.595 8.345 1.00 94.69 103 LEU A O 1
ATOM 766 N N . THR A 1 104 ? 3.663 5.904 10.184 1.00 92.81 104 THR A N 1
ATOM 767 C CA . THR A 1 104 ? 4.978 6.391 9.745 1.00 92.81 104 THR A CA 1
ATOM 768 C C . THR A 1 104 ? 5.513 5.485 8.633 1.00 92.81 104 THR A C 1
ATOM 770 O O . THR A 1 104 ? 5.088 4.338 8.511 1.00 92.81 104 THR A O 1
ATOM 773 N N . ALA A 1 105 ? 6.450 5.969 7.814 1.00 92.88 105 ALA A N 1
ATOM 774 C CA . ALA A 1 105 ? 6.990 5.163 6.717 1.00 92.88 105 ALA A CA 1
ATOM 775 C C . ALA A 1 105 ? 7.625 3.825 7.170 1.00 92.88 105 ALA A C 1
ATOM 777 O O . ALA A 1 105 ? 7.298 2.805 6.561 1.00 92.88 105 ALA A O 1
ATOM 778 N N . PRO A 1 106 ? 8.436 3.768 8.252 1.00 93.50 106 PRO A N 1
ATOM 779 C CA . PRO A 1 106 ? 8.969 2.496 8.746 1.00 93.50 106 PRO A CA 1
ATOM 780 C C . PRO A 1 106 ? 7.876 1.513 9.179 1.00 93.50 106 PRO A C 1
ATOM 782 O O . PRO A 1 106 ? 7.939 0.334 8.840 1.00 93.50 106 PRO A O 1
ATOM 785 N N . GLU A 1 107 ? 6.848 1.993 9.885 1.00 95.88 107 GLU A N 1
ATOM 786 C CA . GLU A 1 107 ? 5.741 1.146 10.343 1.00 95.88 107 GLU A CA 1
ATOM 787 C C . GLU A 1 107 ? 4.843 0.699 9.186 1.00 95.88 107 GLU A C 1
ATOM 789 O O . GLU A 1 107 ? 4.357 -0.427 9.186 1.00 95.88 107 GLU A O 1
ATOM 794 N N . LEU A 1 108 ? 4.654 1.542 8.168 1.00 96.44 108 LEU A N 1
ATOM 795 C CA . LEU A 1 108 ? 3.914 1.186 6.960 1.00 96.44 108 LEU A CA 1
ATOM 796 C C . LEU A 1 108 ? 4.633 0.081 6.170 1.00 96.44 108 LEU A C 1
ATOM 798 O O . LEU A 1 108 ? 3.998 -0.894 5.775 1.00 96.44 108 LEU A O 1
ATOM 802 N N . LEU A 1 109 ? 5.953 0.196 5.984 1.00 95.88 109 LEU A N 1
ATOM 803 C CA . LEU A 1 109 ? 6.758 -0.855 5.353 1.00 95.88 109 LEU A CA 1
ATOM 804 C C . LEU A 1 109 ? 6.736 -2.148 6.154 1.00 95.88 109 LEU A C 1
ATOM 806 O O . LEU A 1 109 ? 6.537 -3.216 5.581 1.00 95.88 109 LEU A O 1
ATOM 810 N N . ARG A 1 110 ? 6.911 -2.061 7.475 1.00 97.00 110 ARG A N 1
ATOM 811 C CA . ARG A 1 110 ? 6.842 -3.235 8.345 1.00 97.00 110 ARG A CA 1
ATOM 812 C C . ARG A 1 110 ? 5.468 -3.900 8.256 1.00 97.00 110 ARG A C 1
ATOM 814 O O . ARG A 1 110 ? 5.402 -5.115 8.109 1.00 97.00 110 ARG A O 1
ATOM 821 N N . ALA A 1 111 ? 4.382 -3.124 8.273 1.00 97.12 111 ALA A N 1
ATOM 822 C CA . ALA A 1 111 ? 3.031 -3.653 8.105 1.00 97.12 111 ALA A CA 1
ATOM 823 C C . ALA A 1 111 ? 2.861 -4.349 6.745 1.00 97.12 111 ALA A C 1
ATOM 825 O O . ALA A 1 111 ? 2.335 -5.457 6.706 1.00 97.12 111 ALA A O 1
ATOM 826 N N . ALA A 1 112 ? 3.372 -3.761 5.656 1.00 97.00 112 ALA A N 1
ATOM 827 C CA . ALA A 1 112 ? 3.371 -4.384 4.332 1.00 97.00 112 ALA A CA 1
ATOM 828 C C . ALA A 1 112 ? 4.178 -5.696 4.297 1.00 97.00 112 ALA A C 1
ATOM 830 O O . ALA A 1 112 ? 3.760 -6.671 3.685 1.00 97.00 112 ALA A O 1
ATOM 831 N N . GLN A 1 113 ? 5.323 -5.764 4.976 1.00 96.44 113 GLN A N 1
ATOM 832 C CA . GLN A 1 113 ? 6.149 -6.978 5.031 1.00 96.44 113 GLN A CA 1
ATOM 833 C C . GLN A 1 113 ? 5.490 -8.121 5.812 1.00 96.44 113 GLN A C 1
ATOM 835 O O . GLN A 1 113 ? 5.768 -9.287 5.542 1.00 96.44 113 GLN A O 1
ATOM 840 N N . MET A 1 114 ? 4.618 -7.797 6.770 1.00 96.56 114 MET A N 1
ATOM 841 C CA . MET A 1 114 ? 3.838 -8.786 7.522 1.00 96.56 114 MET A CA 1
ATOM 842 C C . MET A 1 114 ? 2.671 -9.363 6.708 1.00 96.56 114 MET A C 1
ATOM 844 O O . MET A 1 114 ? 2.139 -10.411 7.067 1.00 96.56 114 MET A O 1
ATOM 848 N N . GLU A 1 115 ? 2.273 -8.709 5.616 1.00 96.56 115 GLU A N 1
ATOM 849 C CA . GLU A 1 115 ? 1.232 -9.210 4.724 1.00 96.56 115 GLU A CA 1
ATOM 850 C C . GLU A 1 115 ? 1.779 -10.317 3.822 1.00 96.56 115 GLU A C 1
ATOM 852 O O . GLU A 1 115 ? 2.808 -10.162 3.168 1.00 96.56 115 GLU A O 1
ATOM 857 N N . SER A 1 116 ? 1.096 -11.457 3.749 1.00 94.75 116 SER A N 1
ATOM 858 C CA . SER A 1 116 ? 1.472 -12.547 2.839 1.00 94.75 116 SER A CA 1
ATOM 859 C C . SER A 1 116 ? 0.939 -12.333 1.422 1.00 94.75 116 SER A C 1
ATOM 861 O O . SER A 1 116 ? 1.601 -12.719 0.460 1.00 94.75 116 SER A O 1
ATOM 863 N N . ASP A 1 117 ? -0.226 -11.700 1.302 1.00 95.56 117 ASP A N 1
ATOM 864 C CA . ASP A 1 117 ? -0.918 -11.470 0.040 1.00 95.56 117 ASP A CA 1
ATOM 865 C C . ASP A 1 117 ? -0.406 -10.210 -0.673 1.00 95.56 117 ASP A C 1
ATOM 867 O O . ASP A 1 117 ? -0.351 -9.123 -0.095 1.00 95.56 117 ASP A O 1
ATOM 871 N N . THR A 1 118 ? -0.026 -10.353 -1.944 1.00 96.25 118 THR A N 1
ATOM 872 C CA . THR A 1 118 ? 0.547 -9.257 -2.739 1.00 96.25 118 THR A CA 1
ATOM 873 C C . THR A 1 118 ? -0.460 -8.133 -2.971 1.00 96.25 118 THR A C 1
ATOM 875 O O . THR A 1 118 ? -0.081 -6.965 -2.898 1.00 96.25 118 THR A O 1
ATOM 878 N N . THR A 1 119 ? -1.732 -8.455 -3.207 1.00 95.50 119 THR A N 1
ATOM 879 C CA . THR A 1 119 ? -2.775 -7.444 -3.420 1.00 95.50 119 THR A CA 1
ATOM 880 C C . THR A 1 119 ? -3.011 -6.641 -2.142 1.00 95.50 119 THR A C 1
ATOM 882 O O . THR A 1 119 ? -2.950 -5.415 -2.175 1.00 95.50 119 THR A O 1
ATOM 885 N N . ALA A 1 120 ? -3.123 -7.304 -0.989 1.00 94.19 120 ALA A N 1
ATOM 886 C CA . ALA A 1 120 ? -3.241 -6.640 0.307 1.00 94.19 120 ALA A CA 1
ATOM 887 C C . ALA A 1 120 ? -2.038 -5.731 0.624 1.00 94.19 120 ALA A C 1
ATOM 889 O O . ALA A 1 120 ? -2.219 -4.645 1.178 1.00 94.19 120 ALA A O 1
ATOM 890 N N . ARG A 1 121 ? -0.811 -6.128 0.245 1.00 97.12 121 ARG A N 1
ATOM 891 C CA . ARG A 1 121 ? 0.373 -5.251 0.347 1.00 97.12 121 ARG A CA 1
ATOM 892 C C . ARG A 1 121 ? 0.225 -3.991 -0.490 1.00 97.12 121 ARG A C 1
ATOM 894 O O . ARG A 1 121 ? 0.526 -2.903 0.000 1.00 97.12 121 ARG A O 1
ATOM 901 N N . ILE A 1 122 ? -0.199 -4.142 -1.744 1.00 97.38 122 ILE A N 1
ATOM 902 C CA . ILE A 1 122 ? -0.397 -3.018 -2.662 1.00 97.38 122 ILE A CA 1
ATOM 903 C C . ILE A 1 122 ? -1.464 -2.080 -2.104 1.00 97.38 122 ILE A C 1
ATOM 905 O O . ILE A 1 122 ? -1.216 -0.877 -2.061 1.00 97.38 122 ILE A O 1
ATOM 909 N N . ASP A 1 123 ? -2.592 -2.598 -1.622 1.00 95.44 123 ASP A N 1
ATOM 910 C CA . ASP A 1 123 ? -3.675 -1.794 -1.046 1.00 95.44 123 ASP A CA 1
ATOM 911 C C . ASP A 1 123 ? -3.202 -1.001 0.179 1.00 95.44 123 ASP A C 1
ATOM 913 O O . ASP A 1 123 ? -3.432 0.208 0.281 1.00 95.44 123 ASP A O 1
ATOM 917 N N . LEU A 1 124 ? -2.472 -1.659 1.083 1.00 96.19 124 LEU A N 1
ATOM 918 C CA . LEU A 1 124 ? -1.918 -1.049 2.290 1.00 96.19 124 LEU A CA 1
ATOM 919 C C . LEU A 1 124 ? -0.917 0.066 1.960 1.00 96.19 124 LEU A C 1
ATOM 921 O O . LEU A 1 124 ? -1.022 1.172 2.497 1.00 96.19 124 LEU A O 1
ATOM 925 N N . LEU A 1 125 ? 0.035 -0.196 1.061 1.00 96.94 125 LEU A N 1
ATOM 926 C CA . LEU A 1 125 ? 1.016 0.804 0.632 1.00 96.94 125 LEU A CA 1
ATOM 927 C C . LEU A 1 125 ? 0.345 1.941 -0.146 1.00 96.94 125 LEU A C 1
ATOM 929 O O . LEU A 1 125 ? 0.667 3.102 0.089 1.00 96.94 125 LEU A O 1
ATOM 933 N N . SER A 1 126 ? -0.629 1.638 -1.006 1.00 96.38 126 SER A N 1
ATOM 934 C CA . SER A 1 126 ? -1.386 2.641 -1.768 1.00 96.38 126 SER A CA 1
ATOM 935 C C . SER A 1 126 ? -2.159 3.584 -0.844 1.00 96.38 126 SER A C 1
ATOM 937 O O . SER A 1 126 ? -2.155 4.792 -1.066 1.00 96.38 126 SER A O 1
ATOM 939 N N . ALA A 1 127 ? -2.757 3.071 0.236 1.00 94.81 127 ALA A N 1
ATOM 940 C CA . ALA A 1 127 ? -3.410 3.905 1.245 1.00 94.81 127 ALA A CA 1
ATOM 941 C C . ALA A 1 127 ? -2.418 4.829 1.980 1.00 94.81 127 ALA A C 1
ATOM 943 O O . ALA A 1 127 ? -2.766 5.941 2.381 1.00 94.81 127 ALA A O 1
ATOM 944 N N . GLY A 1 128 ? -1.170 4.386 2.146 1.00 92.62 128 GLY A N 1
ATOM 945 C CA . GLY A 1 128 ? -0.097 5.175 2.745 1.00 92.62 128 GLY A CA 1
ATOM 946 C C . GLY A 1 128 ? 0.551 6.202 1.807 1.00 92.62 128 GLY A C 1
ATOM 947 O O . GLY A 1 128 ? 1.020 7.235 2.292 1.00 92.62 128 GLY A O 1
ATOM 948 N N . VAL A 1 129 ? 0.553 5.944 0.496 1.00 93.12 129 VAL A N 1
ATOM 949 C CA . VAL A 1 129 ? 1.177 6.759 -0.561 1.00 93.12 129 VAL A CA 1
ATOM 950 C C . VAL A 1 129 ? 0.112 7.577 -1.293 1.00 93.12 129 VAL A C 1
ATOM 952 O O . VAL A 1 129 ? -0.302 7.267 -2.406 1.00 93.12 129 VAL A O 1
ATOM 955 N N . THR A 1 130 ? -0.347 8.649 -0.654 1.00 90.12 130 THR A N 1
ATOM 956 C CA . THR A 1 130 ? -1.269 9.613 -1.274 1.00 90.12 130 THR A CA 1
ATOM 957 C C . THR A 1 130 ? -0.503 10.788 -1.887 1.00 90.12 130 THR A C 1
ATOM 959 O O . THR A 1 130 ? 0.599 11.091 -1.420 1.00 90.12 130 THR A O 1
ATOM 962 N N . PRO A 1 131 ? -1.072 11.512 -2.875 1.00 86.12 131 PRO A N 1
ATOM 963 C CA . PRO A 1 131 ? -0.419 12.684 -3.468 1.00 86.12 131 PRO A CA 1
ATOM 964 C C . PRO A 1 131 ? 0.061 13.704 -2.427 1.00 86.12 131 PRO A C 1
ATOM 966 O O . PRO A 1 131 ? 1.184 14.191 -2.498 1.00 86.12 131 PRO A O 1
ATOM 969 N N . THR A 1 132 ? -0.745 13.949 -1.391 1.00 85.81 132 THR A N 1
ATOM 970 C CA . THR A 1 132 ? -0.399 14.856 -0.287 1.00 85.81 132 THR A CA 1
ATOM 971 C C . THR A 1 132 ? 0.808 14.374 0.522 1.00 85.81 132 THR A C 1
ATOM 973 O O . THR A 1 132 ? 1.584 15.190 1.003 1.00 85.81 132 THR A O 1
ATOM 976 N N . ARG A 1 133 ? 0.990 13.055 0.671 1.00 87.12 133 ARG A N 1
ATOM 977 C CA . ARG A 1 133 ? 2.089 12.465 1.452 1.00 87.12 133 ARG A CA 1
ATOM 978 C C . ARG A 1 133 ? 3.343 12.192 0.631 1.00 87.12 133 ARG A C 1
ATOM 980 O O . ARG A 1 133 ? 4.395 11.977 1.223 1.00 87.12 133 ARG A O 1
ATOM 987 N N . LEU A 1 134 ? 3.264 12.193 -0.700 1.00 87.50 134 LEU A N 1
ATOM 988 C CA . LEU A 1 134 ? 4.426 11.941 -1.558 1.00 87.50 134 LEU A CA 1
ATOM 989 C C . LEU A 1 134 ? 5.550 12.953 -1.317 1.00 87.50 134 LEU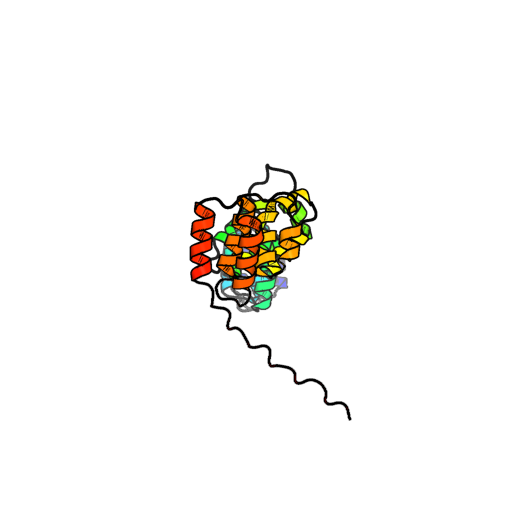 A C 1
ATOM 991 O O . LEU A 1 134 ? 6.708 12.552 -1.257 1.00 87.50 134 LEU A O 1
ATOM 995 N N . ALA A 1 135 ? 5.215 14.228 -1.101 1.00 85.00 135 ALA A N 1
ATOM 996 C CA . ALA A 1 135 ? 6.195 15.253 -0.742 1.00 85.00 135 ALA A CA 1
ATOM 997 C C . ALA A 1 135 ? 6.926 14.915 0.570 1.00 85.00 135 ALA A C 1
ATOM 999 O O . ALA A 1 135 ? 8.150 14.988 0.634 1.00 85.00 135 ALA A O 1
ATOM 1000 N N . ASP A 1 136 ? 6.193 14.470 1.593 1.00 86.06 136 ASP A N 1
ATOM 1001 C CA . ASP A 1 136 ? 6.786 14.068 2.871 1.00 86.06 136 ASP A CA 1
ATOM 1002 C C . ASP A 1 136 ? 7.645 12.807 2.719 1.00 86.06 136 ASP A C 1
ATOM 1004 O O . ASP A 1 136 ? 8.723 12.714 3.309 1.00 86.06 136 ASP A O 1
ATOM 1008 N N . LEU A 1 137 ? 7.181 11.835 1.927 1.00 86.00 137 LEU A N 1
ATOM 1009 C CA . LEU A 1 137 ? 7.861 10.558 1.704 1.00 86.00 137 LEU A CA 1
ATOM 1010 C C . LEU A 1 137 ? 9.136 10.689 0.856 1.00 86.00 137 LEU A C 1
ATOM 1012 O O . LEU A 1 137 ? 10.042 9.867 0.969 1.00 86.00 137 LEU A O 1
ATOM 1016 N N . LEU A 1 138 ? 9.214 11.700 0.000 1.00 84.62 138 LEU A N 1
ATOM 1017 C CA . LEU A 1 138 ? 10.343 11.898 -0.910 1.00 84.62 138 LEU A CA 1
ATOM 1018 C C . LEU A 1 138 ? 11.162 13.149 -0.588 1.00 84.62 138 LEU A C 1
ATOM 1020 O O . LEU A 1 138 ? 12.097 13.467 -1.318 1.00 84.62 138 LEU A O 1
ATOM 1024 N N . GLY A 1 139 ? 10.826 13.843 0.501 1.00 78.00 139 GLY A N 1
ATOM 1025 C CA . GLY A 1 139 ? 11.528 15.038 0.947 1.00 78.00 139 GLY A CA 1
ATOM 1026 C C . GLY A 1 139 ? 13.023 14.799 1.159 1.00 78.00 139 GLY A C 1
ATOM 1027 O O . GLY A 1 139 ? 13.467 13.699 1.482 1.00 78.00 139 GLY A O 1
ATOM 1028 N N . SER A 1 140 ? 13.801 15.867 1.009 1.00 68.38 140 SER A N 1
ATOM 1029 C CA . SER A 1 140 ? 15.264 15.837 0.921 1.00 68.38 140 SER A CA 1
ATOM 1030 C C . SER A 1 140 ? 15.996 15.484 2.218 1.00 68.38 140 SER A C 1
ATOM 1032 O O . SER A 1 140 ? 17.220 15.551 2.234 1.00 68.38 140 SER A O 1
ATOM 1034 N N . ASP A 1 141 ? 15.291 15.162 3.306 1.00 71.56 141 ASP A N 1
ATOM 1035 C CA . ASP A 1 141 ? 15.912 14.822 4.584 1.00 71.56 141 ASP A CA 1
ATOM 1036 C C . ASP A 1 141 ? 16.375 13.352 4.578 1.00 71.56 141 ASP A C 1
ATOM 1038 O O . ASP A 1 141 ? 15.550 12.441 4.723 1.00 71.56 141 ASP A O 1
ATOM 1042 N N . PRO A 1 142 ? 17.689 13.088 4.444 1.00 63.03 142 PRO A N 1
ATOM 1043 C CA . PRO A 1 142 ? 18.214 11.729 4.380 1.00 63.03 142 PRO A CA 1
ATOM 1044 C C . PRO A 1 142 ? 18.140 11.009 5.731 1.00 63.03 142 PRO A C 1
ATOM 1046 O O . PRO A 1 142 ? 18.380 9.805 5.793 1.00 63.03 142 PRO A O 1
ATOM 1049 N N . THR A 1 143 ? 17.846 11.721 6.825 1.00 64.38 143 THR A N 1
ATOM 1050 C CA . THR A 1 143 ? 17.798 11.129 8.166 1.00 64.38 143 THR A CA 1
ATOM 1051 C C . THR A 1 143 ? 16.531 10.315 8.399 1.00 64.38 143 THR A C 1
ATOM 1053 O O . THR A 1 143 ? 16.491 9.491 9.317 1.00 64.38 143 THR A O 1
ATOM 1056 N N . VAL A 1 144 ? 15.506 10.477 7.553 1.00 62.41 144 VAL A N 1
ATOM 1057 C CA . VAL A 1 144 ? 14.246 9.756 7.723 1.00 62.41 144 VAL A CA 1
ATOM 1058 C C . VAL A 1 144 ? 14.239 8.469 6.910 1.00 62.41 144 VAL A C 1
ATOM 1060 O O . VAL A 1 144 ? 13.763 8.398 5.778 1.00 62.41 144 VAL A O 1
ATOM 1063 N N . PHE A 1 145 ? 14.773 7.430 7.545 1.00 63.88 145 PHE A N 1
ATOM 1064 C CA . PHE A 1 145 ? 14.840 6.072 7.019 1.00 63.88 145 PHE A CA 1
ATOM 1065 C C . PHE A 1 145 ? 13.465 5.547 6.563 1.00 63.88 145 PHE A C 1
ATOM 1067 O O . PHE A 1 145 ? 12.446 5.771 7.222 1.00 63.88 145 PHE A O 1
ATOM 1074 N N . GLY A 1 146 ? 13.435 4.801 5.457 1.00 71.69 146 GLY A N 1
ATOM 1075 C CA . GLY A 1 146 ? 12.270 4.030 5.020 1.00 71.69 146 GLY A CA 1
ATOM 1076 C C . GLY A 1 146 ? 11.254 4.790 4.163 1.00 71.69 146 GLY A C 1
ATOM 1077 O O . GLY A 1 146 ? 10.333 4.171 3.638 1.00 71.69 146 GLY A O 1
ATOM 1078 N N . ARG A 1 147 ? 11.358 6.116 4.005 1.00 84.00 147 ARG A N 1
ATOM 1079 C CA . ARG A 1 147 ? 10.332 6.883 3.277 1.00 84.00 147 ARG A CA 1
ATOM 1080 C C . ARG A 1 147 ? 10.329 6.614 1.771 1.00 84.00 147 ARG A C 1
ATOM 1082 O O . ARG A 1 147 ? 9.280 6.314 1.200 1.00 84.00 147 ARG A O 1
ATOM 1089 N N . ARG A 1 148 ? 11.504 6.649 1.139 1.00 88.88 148 ARG A N 1
ATOM 1090 C CA . ARG A 1 148 ? 11.662 6.331 -0.287 1.00 88.88 148 ARG A CA 1
ATOM 1091 C C . ARG A 1 148 ? 11.394 4.853 -0.558 1.00 88.88 148 ARG A C 1
ATOM 1093 O O . ARG A 1 148 ? 10.889 4.496 -1.624 1.00 88.88 148 ARG A O 1
ATOM 1100 N N . GLU A 1 149 ? 11.727 3.998 0.397 1.00 92.25 149 GLU A N 1
ATOM 1101 C CA . GLU A 1 149 ? 11.533 2.559 0.324 1.00 92.25 149 GLU A CA 1
ATOM 1102 C C . GLU A 1 149 ? 10.043 2.205 0.227 1.00 92.25 149 GLU A C 1
ATOM 1104 O O . GLU A 1 149 ? 9.714 1.311 -0.542 1.00 92.25 149 GLU A O 1
ATOM 1109 N N . VAL A 1 150 ? 9.135 2.948 0.882 1.00 94.81 150 VAL A N 1
ATOM 1110 C CA . VAL A 1 150 ? 7.673 2.780 0.713 1.00 94.81 150 VAL A CA 1
ATOM 1111 C C . VAL A 1 150 ? 7.273 2.930 -0.758 1.00 94.81 150 VAL A C 1
ATOM 1113 O O . VAL A 1 150 ? 6.612 2.056 -1.317 1.00 94.81 150 VAL A O 1
ATOM 1116 N N . VAL A 1 151 ? 7.667 4.041 -1.390 1.00 95.44 151 VAL A N 1
ATOM 1117 C CA . VAL A 1 151 ? 7.295 4.349 -2.782 1.00 95.44 151 VAL A CA 1
ATOM 1118 C C . VAL A 1 151 ? 7.946 3.351 -3.741 1.00 95.44 151 VAL A C 1
ATOM 1120 O O . VAL A 1 151 ? 7.295 2.848 -4.656 1.00 95.44 151 VAL A O 1
ATOM 1123 N N . SER A 1 152 ? 9.213 3.014 -3.493 1.00 95.50 152 SER A N 1
ATOM 1124 C CA . SER A 1 152 ? 9.960 2.028 -4.283 1.00 95.50 152 SER A CA 1
ATOM 1125 C C . SER A 1 152 ? 9.308 0.648 -4.221 1.00 95.50 152 SER A C 1
ATOM 1127 O O . SER A 1 152 ? 9.158 -0.005 -5.252 1.00 95.50 152 SER A O 1
ATOM 1129 N N . GLU A 1 153 ? 8.891 0.220 -3.030 1.00 96.81 153 GLU A N 1
ATOM 1130 C CA . GLU A 1 153 ? 8.242 -1.070 -2.819 1.00 96.81 153 GLU A CA 1
ATOM 1131 C C . GLU A 1 153 ? 6.863 -1.119 -3.483 1.00 96.81 153 GLU A C 1
ATOM 1133 O O . GLU A 1 153 ? 6.558 -2.090 -4.172 1.00 96.81 153 GLU A O 1
ATOM 1138 N N . LEU A 1 154 ? 6.064 -0.051 -3.372 1.00 97.50 154 LEU A N 1
ATOM 1139 C CA . LEU A 1 154 ? 4.776 0.044 -4.066 1.00 97.50 154 LEU A CA 1
ATOM 1140 C C . LEU A 1 154 ? 4.942 -0.070 -5.587 1.00 97.50 154 LEU A C 1
ATOM 1142 O O . LEU A 1 154 ? 4.252 -0.864 -6.227 1.00 97.50 154 LEU A O 1
ATOM 1146 N N . ILE A 1 155 ? 5.873 0.693 -6.167 1.00 97.75 155 ILE A N 1
ATOM 1147 C CA . ILE A 1 155 ? 6.158 0.655 -7.607 1.00 97.75 155 ILE A CA 1
ATOM 1148 C C . ILE A 1 155 ? 6.612 -0.746 -8.030 1.00 97.75 155 ILE A C 1
ATOM 1150 O O . ILE A 1 155 ? 6.130 -1.277 -9.031 1.00 97.75 155 ILE A O 1
ATOM 1154 N N . ARG A 1 156 ? 7.521 -1.360 -7.265 1.00 97.12 156 ARG A N 1
ATOM 1155 C CA . ARG A 1 156 ? 8.041 -2.702 -7.545 1.00 97.12 156 ARG A CA 1
ATOM 1156 C C . ARG A 1 156 ? 6.925 -3.745 -7.548 1.00 97.12 156 ARG A C 1
ATOM 1158 O O . ARG A 1 156 ? 6.876 -4.567 -8.459 1.00 97.12 156 ARG A O 1
ATOM 1165 N N . LEU A 1 157 ? 6.037 -3.712 -6.554 1.00 97.75 157 LEU A N 1
ATOM 1166 C CA . LEU A 1 157 ? 4.909 -4.638 -6.467 1.00 97.75 157 LEU A CA 1
ATOM 1167 C C . LEU A 1 157 ? 3.929 -4.438 -7.627 1.00 97.75 157 LEU A C 1
ATOM 1169 O O . LEU A 1 157 ? 3.552 -5.425 -8.249 1.00 97.75 157 LEU A O 1
ATOM 1173 N N . ARG A 1 158 ? 3.587 -3.188 -7.974 1.00 97.88 158 ARG A N 1
ATOM 1174 C CA . ARG A 1 158 ? 2.704 -2.881 -9.114 1.00 97.88 158 ARG A CA 1
ATOM 1175 C C . ARG A 1 158 ? 3.275 -3.354 -10.450 1.00 97.88 158 ARG A C 1
ATOM 1177 O O . ARG A 1 158 ? 2.546 -3.936 -11.245 1.00 97.88 158 ARG A O 1
ATOM 1184 N N . LEU A 1 159 ? 4.578 -3.179 -10.689 1.00 97.00 159 LEU A N 1
ATOM 1185 C CA . LEU A 1 159 ? 5.231 -3.757 -11.871 1.00 97.00 159 LEU A CA 1
ATOM 1186 C C . LEU A 1 159 ? 5.140 -5.288 -11.872 1.00 97.00 159 LEU A C 1
ATOM 1188 O O . LEU A 1 159 ? 4.787 -5.876 -12.890 1.00 97.00 159 LEU A O 1
ATOM 1192 N N . ALA A 1 160 ? 5.405 -5.928 -10.729 1.00 95.69 160 ALA A N 1
ATOM 1193 C CA . ALA A 1 160 ? 5.384 -7.384 -10.612 1.00 95.69 160 ALA A CA 1
ATOM 1194 C C . ALA A 1 160 ? 3.997 -7.997 -10.872 1.00 95.69 160 ALA A C 1
ATOM 1196 O O . ALA A 1 160 ? 3.925 -9.099 -11.409 1.00 95.69 160 ALA A O 1
ATOM 1197 N N . VAL A 1 161 ? 2.910 -7.295 -10.527 1.00 96.06 161 VAL A N 1
ATOM 1198 C CA . VAL A 1 161 ? 1.531 -7.735 -10.819 1.00 96.06 161 VAL A CA 1
ATOM 1199 C C . VAL A 1 161 ? 1.005 -7.254 -12.176 1.00 96.06 161 VAL A C 1
ATOM 1201 O O . VAL A 1 161 ? -0.162 -7.467 -12.486 1.00 96.06 161 VAL A O 1
ATOM 1204 N N . GLY A 1 162 ? 1.844 -6.621 -13.003 1.00 95.69 162 GLY A N 1
ATOM 1205 C CA . GLY A 1 162 ? 1.444 -6.188 -14.340 1.00 95.69 162 GLY A CA 1
ATOM 1206 C C . GLY A 1 162 ? 0.531 -4.960 -14.355 1.00 95.69 162 GLY A C 1
ATOM 1207 O O . GLY A 1 162 ? -0.284 -4.822 -15.263 1.00 95.69 162 GLY A O 1
ATOM 1208 N N . GLU A 1 163 ? 0.686 -4.035 -13.402 1.00 97.50 163 GLU A N 1
ATOM 1209 C CA . GLU A 1 163 ? -0.038 -2.755 -13.341 1.00 97.50 163 GLU A CA 1
ATOM 1210 C C . GLU A 1 163 ? 0.851 -1.549 -13.733 1.00 97.50 163 GLU A C 1
ATOM 1212 O O . GLU A 1 163 ? 1.040 -0.611 -12.948 1.00 97.50 163 GLU A O 1
ATOM 1217 N N . PRO A 1 164 ? 1.410 -1.499 -14.958 1.00 97.75 164 PRO A N 1
ATOM 1218 C CA . PRO A 1 164 ? 2.339 -0.441 -15.350 1.00 97.75 164 PRO A CA 1
ATOM 1219 C C . PRO A 1 164 ? 1.677 0.943 -15.397 1.00 97.75 164 PRO A C 1
ATOM 1221 O O . PRO A 1 164 ? 2.333 1.950 -15.142 1.00 97.75 164 PRO A O 1
ATOM 1224 N N . ARG A 1 165 ? 0.366 1.031 -15.660 1.00 98.19 165 ARG A N 1
ATOM 1225 C CA . ARG A 1 165 ? -0.352 2.316 -15.615 1.00 98.19 165 ARG A CA 1
ATOM 1226 C C . ARG A 1 165 ? -0.324 2.921 -14.213 1.00 98.19 165 ARG A C 1
ATOM 1228 O O . ARG A 1 165 ? 0.030 4.083 -14.051 1.00 98.19 165 ARG A O 1
ATOM 1235 N N . ALA A 1 166 ? -0.615 2.095 -13.216 1.00 97.31 166 ALA A N 1
ATOM 1236 C CA . ALA A 1 166 ? -0.659 2.492 -11.821 1.00 97.31 166 ALA A CA 1
ATOM 1237 C C . ALA A 1 166 ? 0.735 2.901 -11.296 1.00 97.31 166 ALA A C 1
ATOM 1239 O O . ALA A 1 166 ? 0.838 3.691 -10.359 1.00 97.31 166 ALA A O 1
ATOM 1240 N N . VAL A 1 167 ? 1.814 2.389 -11.897 1.00 97.94 167 VAL A N 1
ATOM 1241 C CA . VAL A 1 167 ? 3.192 2.842 -11.642 1.00 97.94 167 VAL A CA 1
ATOM 1242 C C . VAL A 1 167 ? 3.406 4.264 -12.150 1.00 97.94 167 VAL A C 1
ATOM 1244 O O . VAL A 1 167 ? 3.931 5.098 -11.413 1.00 97.94 167 VAL A O 1
ATOM 1247 N N . LEU A 1 168 ? 2.982 4.557 -13.383 1.00 97.88 168 LEU A N 1
ATOM 1248 C CA . LEU A 1 168 ? 3.104 5.900 -13.950 1.00 97.88 168 LEU A CA 1
ATOM 1249 C C . LEU A 1 168 ? 2.308 6.920 -13.141 1.00 97.88 168 LEU A C 1
ATOM 1251 O O . LEU A 1 168 ? 2.867 7.956 -12.803 1.00 97.88 168 LEU A O 1
ATOM 1255 N N . ASP A 1 169 ? 1.075 6.594 -12.748 1.00 96.94 169 ASP A N 1
ATOM 1256 C CA . ASP A 1 169 ? 0.238 7.506 -11.961 1.00 96.94 169 ASP A CA 1
ATOM 1257 C C . ASP A 1 169 ? 0.905 7.868 -10.610 1.00 96.94 169 ASP A C 1
ATOM 1259 O O . ASP A 1 169 ? 0.861 9.021 -10.182 1.00 96.94 169 ASP A O 1
ATOM 1263 N N . VAL A 1 170 ? 1.591 6.916 -9.954 1.00 96.25 170 VAL A N 1
ATOM 1264 C CA . VAL A 1 170 ? 2.365 7.184 -8.721 1.00 96.25 170 VAL A CA 1
ATOM 1265 C C . VAL A 1 170 ? 3.560 8.092 -9.001 1.00 96.25 170 VAL A C 1
ATOM 1267 O O . VAL A 1 170 ? 3.790 9.043 -8.259 1.00 96.25 170 VAL A O 1
ATOM 1270 N N . ILE A 1 171 ? 4.324 7.809 -10.057 1.00 95.75 171 ILE A N 1
ATOM 1271 C CA . ILE A 1 171 ? 5.528 8.573 -10.405 1.00 95.75 171 ILE A CA 1
ATOM 1272 C C . ILE A 1 171 ? 5.177 9.999 -10.866 1.00 95.75 171 ILE A C 1
ATOM 1274 O O . ILE A 1 171 ? 5.916 10.937 -10.577 1.00 95.75 171 ILE A O 1
ATOM 1278 N N . GLU A 1 172 ? 4.072 10.174 -11.587 1.00 95.19 172 GLU A N 1
ATOM 1279 C CA . GLU A 1 172 ? 3.569 11.472 -12.058 1.00 95.19 172 GLU A CA 1
ATOM 1280 C C . GLU A 1 172 ? 2.992 12.321 -10.917 1.00 95.19 172 GLU A C 1
ATOM 1282 O O . GLU A 1 172 ? 3.022 13.547 -10.991 1.00 95.19 172 GLU A O 1
ATOM 1287 N N . ALA A 1 173 ? 2.523 11.688 -9.838 1.00 94.62 173 ALA A N 1
ATOM 1288 C CA . ALA A 1 173 ? 2.071 12.381 -8.636 1.00 94.62 173 ALA A CA 1
ATOM 1289 C C . ALA A 1 173 ? 3.224 12.898 -7.749 1.00 94.62 173 ALA A C 1
ATOM 1291 O O . ALA A 1 173 ? 2.962 13.598 -6.769 1.00 94.62 173 ALA A O 1
ATOM 1292 N N . ILE A 1 174 ? 4.486 12.568 -8.060 1.00 92.81 174 ILE A N 1
ATOM 1293 C CA . ILE A 1 174 ? 5.655 13.080 -7.334 1.00 92.81 174 ILE A CA 1
ATOM 1294 C C . ILE A 1 174 ? 5.871 14.553 -7.721 1.00 92.81 174 ILE A C 1
ATOM 1296 O O . ILE A 1 174 ? 6.161 14.833 -8.884 1.00 92.81 174 ILE A O 1
ATOM 1300 N N . PRO A 1 175 ? 5.769 15.503 -6.772 1.00 89.00 175 PRO A N 1
ATOM 1301 C CA . PRO A 1 175 ? 5.806 16.929 -7.096 1.00 89.00 175 PRO A CA 1
ATOM 1302 C C . PRO A 1 175 ? 7.204 17.438 -7.465 1.00 89.00 175 PRO A C 1
ATOM 1304 O O . PRO A 1 175 ? 7.319 18.398 -8.222 1.00 89.00 175 PRO A O 1
ATOM 1307 N N . ASP A 1 176 ? 8.257 16.820 -6.927 1.00 89.50 176 ASP A N 1
ATOM 1308 C CA . ASP A 1 176 ? 9.646 17.190 -7.196 1.00 89.50 176 ASP A CA 1
ATOM 1309 C C . ASP A 1 176 ? 10.211 16.391 -8.390 1.00 89.50 176 ASP A C 1
ATOM 1311 O O . ASP A 1 176 ? 10.316 15.161 -8.306 1.00 89.50 176 ASP A O 1
ATOM 1315 N N . PRO A 1 177 ? 10.606 17.050 -9.498 1.00 89.94 177 PRO A N 1
ATOM 1316 C CA . PRO A 1 177 ? 11.191 16.378 -10.655 1.00 89.94 177 PRO A CA 1
ATOM 1317 C C . PRO A 1 177 ? 12.478 15.610 -10.338 1.00 89.94 177 PRO A C 1
ATOM 1319 O O . PRO A 1 177 ? 12.714 14.558 -10.941 1.00 89.94 177 PRO A O 1
ATOM 1322 N N . GLU A 1 178 ? 13.301 16.097 -9.403 1.00 89.69 178 GLU A N 1
ATOM 1323 C CA . GLU A 1 178 ? 14.541 15.416 -9.020 1.00 89.69 178 GLU A CA 1
ATOM 1324 C C . GLU A 1 178 ? 14.225 14.105 -8.298 1.00 89.69 178 GLU A C 1
ATOM 1326 O O . GLU A 1 178 ? 14.704 13.045 -8.711 1.00 89.69 178 GLU A O 1
ATOM 1331 N N . ALA A 1 179 ? 13.331 14.129 -7.306 1.00 89.69 179 ALA A N 1
ATOM 1332 C CA . ALA A 1 179 ? 12.823 12.917 -6.673 1.00 89.69 179 ALA A CA 1
ATOM 1333 C C . ALA A 1 179 ? 12.146 11.964 -7.672 1.00 89.69 179 ALA A C 1
ATOM 1335 O O . ALA A 1 179 ? 12.354 10.752 -7.604 1.00 89.69 179 ALA A O 1
ATOM 1336 N N . ALA A 1 180 ? 11.371 12.480 -8.631 1.00 91.12 180 ALA A N 1
ATOM 1337 C CA . ALA A 1 180 ? 10.715 11.655 -9.643 1.00 91.12 180 ALA A CA 1
ATOM 1338 C C . ALA A 1 180 ? 11.728 10.945 -10.563 1.00 91.12 180 ALA A C 1
ATOM 1340 O O . ALA A 1 180 ? 11.512 9.794 -10.948 1.00 91.12 180 ALA A O 1
ATOM 1341 N N . SER A 1 181 ? 12.859 11.594 -10.871 1.00 90.69 181 SER A N 1
ATOM 1342 C CA . SER A 1 181 ? 13.936 11.025 -11.698 1.00 90.69 181 SER A CA 1
ATOM 1343 C C . SER A 1 181 ? 14.594 9.786 -11.073 1.00 90.69 181 SER A C 1
ATOM 1345 O O . SER A 1 181 ? 15.128 8.929 -11.781 1.00 90.69 181 SER A O 1
ATOM 1347 N N . LEU A 1 182 ? 14.489 9.621 -9.749 1.00 90.50 182 LEU A N 1
ATOM 1348 C CA . LEU A 1 182 ? 14.974 8.435 -9.040 1.00 90.50 182 LEU A CA 1
ATOM 1349 C C . LEU A 1 182 ? 14.252 7.147 -9.463 1.00 90.50 182 LEU A C 1
ATOM 1351 O O . LEU A 1 182 ? 14.787 6.057 -9.242 1.00 90.50 182 LEU A O 1
ATOM 1355 N N . PHE A 1 183 ? 13.064 7.278 -10.059 1.00 94.44 183 PHE A N 1
ATOM 1356 C CA . PHE A 1 183 ? 12.216 6.182 -10.522 1.00 94.44 183 PHE A CA 1
ATOM 1357 C C . PHE A 1 183 ? 12.195 6.053 -12.049 1.00 94.44 183 PHE A C 1
ATOM 1359 O O . PHE A 1 183 ? 11.314 5.392 -12.599 1.00 94.44 183 PHE A O 1
ATOM 1366 N N . GLU A 1 184 ? 13.156 6.665 -12.754 1.00 94.50 184 GLU A N 1
ATOM 1367 C CA . GLU A 1 184 ? 13.129 6.680 -14.218 1.00 94.50 18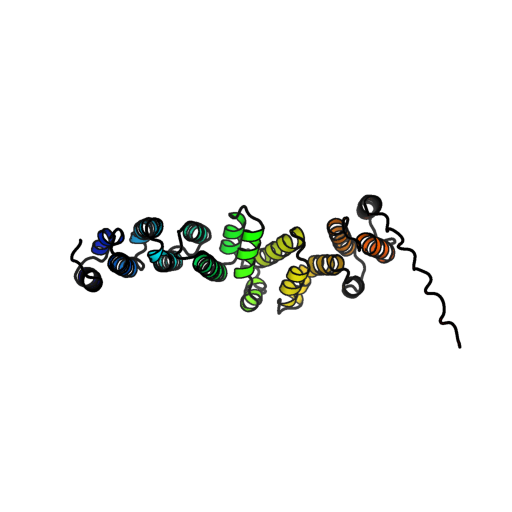4 GLU A CA 1
ATOM 1368 C C . GLU A 1 184 ? 13.220 5.276 -14.813 1.00 94.50 184 GLU A C 1
ATOM 1370 O O . GLU A 1 184 ? 12.494 4.969 -15.751 1.00 94.50 184 GLU A O 1
ATOM 1375 N N . TYR A 1 185 ? 14.010 4.387 -14.198 1.00 95.62 185 TYR A N 1
ATOM 1376 C CA . TYR A 1 185 ? 14.071 2.972 -14.577 1.00 95.62 185 TYR A CA 1
ATOM 1377 C C . TYR A 1 185 ? 12.673 2.343 -14.642 1.00 95.62 185 TYR A C 1
ATOM 1379 O O . TYR A 1 185 ? 12.271 1.808 -15.670 1.00 95.62 185 TYR A O 1
ATOM 1387 N N . GLN A 1 186 ? 11.905 2.471 -13.560 1.00 97.38 186 GLN A N 1
ATOM 1388 C CA . GLN A 1 186 ? 10.563 1.907 -13.454 1.00 97.38 186 GLN A CA 1
ATOM 1389 C C . GLN A 1 186 ? 9.567 2.616 -14.374 1.00 97.38 186 GLN A C 1
ATOM 1391 O O . GLN A 1 186 ? 8.675 1.966 -14.915 1.00 97.38 186 GLN A O 1
ATOM 1396 N N . ARG A 1 187 ? 9.739 3.925 -14.594 1.00 97.69 187 ARG A N 1
ATOM 1397 C CA . ARG A 1 187 ? 8.949 4.697 -15.558 1.00 97.69 187 ARG A CA 1
ATOM 1398 C C . ARG A 1 187 ? 9.115 4.150 -16.976 1.00 97.69 187 ARG A C 1
ATOM 1400 O O . ARG A 1 187 ? 8.117 3.926 -17.653 1.00 97.69 187 ARG A O 1
ATOM 1407 N N . ILE A 1 188 ? 10.349 3.901 -17.412 1.00 97.31 188 ILE A N 1
ATOM 1408 C CA . ILE A 1 188 ? 10.643 3.321 -18.731 1.00 97.31 188 ILE A CA 1
ATOM 1409 C C . ILE A 1 188 ? 10.046 1.927 -18.834 1.00 97.31 188 ILE A C 1
ATOM 1411 O O . ILE A 1 188 ? 9.339 1.648 -19.798 1.00 97.31 188 ILE A O 1
ATOM 1415 N N . THR A 1 189 ? 10.283 1.071 -17.834 1.00 98.00 189 THR A N 1
ATOM 1416 C CA . THR A 1 189 ? 9.732 -0.286 -17.818 1.00 98.00 189 THR A CA 1
ATOM 1417 C C . THR A 1 189 ? 8.210 -0.251 -17.980 1.00 98.00 189 THR A C 1
ATOM 1419 O O . THR A 1 189 ? 7.670 -0.924 -18.854 1.00 98.00 189 THR A O 1
ATOM 1422 N N . ALA A 1 190 ? 7.520 0.610 -17.227 1.00 98.19 190 ALA A N 1
ATOM 1423 C CA . ALA A 1 190 ? 6.076 0.786 -17.334 1.00 98.19 190 ALA A CA 1
ATOM 1424 C C . ALA A 1 190 ? 5.623 1.315 -18.710 1.00 98.19 190 ALA A C 1
ATOM 1426 O O . ALA A 1 190 ? 4.654 0.806 -19.272 1.00 98.19 190 ALA A O 1
ATOM 1427 N N . LEU A 1 191 ? 6.314 2.309 -19.283 1.00 98.25 191 LEU A N 1
ATOM 1428 C CA . LEU A 1 191 ? 5.999 2.833 -20.620 1.00 98.25 191 LEU A CA 1
ATOM 1429 C C . LEU A 1 191 ? 6.145 1.756 -21.702 1.00 98.25 191 LEU A C 1
ATOM 1431 O O . LEU A 1 191 ? 5.276 1.640 -22.566 1.00 98.25 191 LEU A O 1
ATOM 1435 N N . VAL A 1 192 ? 7.204 0.945 -21.636 1.00 97.94 192 VAL A N 1
ATOM 1436 C CA . VAL A 1 192 ? 7.437 -0.151 -22.587 1.00 97.94 192 VAL A CA 1
ATOM 1437 C C . VAL A 1 192 ? 6.376 -1.241 -22.434 1.00 97.94 192 VAL A C 1
ATOM 1439 O O . VAL A 1 192 ? 5.818 -1.673 -23.440 1.00 97.94 192 VAL A O 1
ATOM 1442 N N . MET A 1 193 ? 6.018 -1.621 -21.200 1.00 97.38 193 MET A N 1
ATOM 1443 C CA . MET A 1 193 ? 4.933 -2.582 -20.946 1.00 97.38 193 MET A CA 1
ATOM 1444 C C . MET A 1 193 ? 3.578 -2.108 -21.498 1.00 97.38 193 MET A C 1
ATOM 1446 O O . MET A 1 193 ? 2.764 -2.919 -21.930 1.00 97.38 193 MET A O 1
ATOM 1450 N N . LEU A 1 194 ? 3.348 -0.791 -21.528 1.00 97.38 194 LEU A N 1
ATOM 1451 C CA . LEU A 1 194 ? 2.165 -0.153 -22.118 1.00 97.38 194 LEU A CA 1
ATOM 1452 C C . LEU A 1 194 ? 2.271 0.072 -23.640 1.00 97.38 194 LEU A C 1
ATOM 1454 O O . LEU A 1 194 ? 1.431 0.769 -24.206 1.00 97.38 194 LEU A O 1
ATOM 1458 N N . ASN A 1 195 ? 3.304 -0.458 -24.301 1.00 96.94 195 ASN A N 1
ATOM 1459 C CA . ASN A 1 195 ? 3.615 -0.233 -25.718 1.00 96.94 195 ASN A CA 1
ATOM 1460 C C . ASN A 1 195 ? 3.769 1.256 -26.113 1.00 96.94 195 ASN A C 1
ATOM 1462 O O . ASN A 1 195 ? 3.605 1.632 -27.273 1.00 96.94 195 ASN A O 1
ATOM 1466 N N . ARG A 1 196 ? 4.121 2.135 -25.163 1.00 97.75 196 ARG A N 1
ATOM 1467 C CA . ARG A 1 196 ? 4.403 3.567 -25.394 1.00 97.75 196 ARG A CA 1
ATOM 1468 C C . ARG A 1 196 ? 5.883 3.765 -25.735 1.00 97.75 196 ARG A C 1
ATOM 1470 O O . ARG A 1 196 ? 6.609 4.491 -25.056 1.00 97.75 196 ARG A O 1
ATOM 1477 N N . LEU A 1 197 ? 6.346 3.064 -26.772 1.00 96.94 197 LEU A N 1
ATOM 1478 C CA . LEU A 1 197 ? 7.774 2.896 -27.073 1.00 96.94 197 LEU A CA 1
ATOM 1479 C C . LEU A 1 197 ? 8.478 4.206 -27.441 1.00 96.94 197 LEU A C 1
ATOM 1481 O O . LEU A 1 197 ? 9.637 4.406 -27.079 1.00 96.94 197 LEU A O 1
ATOM 1485 N N . ASP A 1 198 ? 7.789 5.105 -28.140 1.00 95.88 198 ASP A N 1
ATOM 1486 C CA . ASP A 1 198 ? 8.363 6.395 -28.532 1.00 95.88 198 ASP A CA 1
ATOM 1487 C C . ASP A 1 198 ? 8.507 7.337 -27.341 1.00 95.88 198 ASP A C 1
ATOM 1489 O O . ASP A 1 198 ? 9.519 8.022 -27.214 1.00 95.88 198 ASP A O 1
ATOM 1493 N N . GLU A 1 199 ? 7.549 7.308 -26.416 1.00 96.50 199 GLU A N 1
ATOM 1494 C CA . GLU A 1 199 ? 7.657 8.062 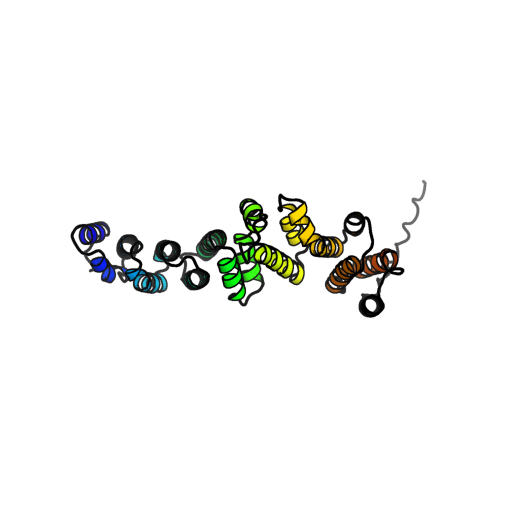-25.172 1.00 96.50 199 GLU A CA 1
ATOM 1495 C C . GLU A 1 199 ? 8.789 7.531 -24.301 1.00 96.50 199 GLU A C 1
ATOM 1497 O O . GLU A 1 199 ? 9.558 8.327 -23.773 1.00 96.50 199 GLU A O 1
ATOM 1502 N N . ALA A 1 200 ? 8.934 6.206 -24.190 1.00 96.38 200 ALA A N 1
ATOM 1503 C CA . ALA A 1 200 ? 10.050 5.587 -23.481 1.00 96.38 200 ALA A CA 1
ATOM 1504 C C . ALA A 1 200 ? 11.405 5.979 -24.097 1.00 96.38 200 ALA A C 1
ATOM 1506 O O . ALA A 1 200 ? 12.346 6.290 -23.370 1.00 96.38 200 ALA A O 1
ATOM 1507 N N . ALA A 1 201 ? 11.507 6.009 -25.430 1.00 94.12 201 ALA A N 1
ATOM 1508 C CA . ALA A 1 201 ? 12.728 6.408 -26.126 1.00 94.12 201 ALA A CA 1
ATOM 1509 C C . ALA A 1 201 ? 13.043 7.905 -25.942 1.00 94.12 201 ALA A C 1
ATOM 1511 O O . ALA A 1 201 ? 14.200 8.269 -25.743 1.00 94.12 201 ALA A O 1
ATOM 1512 N N . ALA A 1 202 ? 12.024 8.770 -25.952 1.00 94.06 202 ALA A N 1
ATOM 1513 C CA . ALA A 1 202 ? 12.182 10.219 -25.820 1.00 94.06 202 ALA A CA 1
ATOM 1514 C C . ALA A 1 202 ? 12.664 10.676 -24.430 1.00 94.06 202 ALA A C 1
ATOM 1516 O O . ALA A 1 202 ? 13.147 11.800 -24.294 1.00 94.06 202 ALA A O 1
ATOM 1517 N N . ARG A 1 203 ? 12.562 9.829 -23.396 1.00 90.44 203 ARG A N 1
ATOM 1518 C CA . ARG A 1 203 ? 13.038 10.151 -22.037 1.00 90.44 203 ARG A CA 1
ATOM 1519 C C . ARG A 1 203 ? 14.562 10.218 -21.913 1.00 90.44 203 ARG A C 1
ATOM 1521 O O . ARG A 1 203 ? 15.054 10.661 -20.876 1.00 90.44 203 ARG A O 1
ATOM 1528 N N . HIS A 1 204 ? 15.318 9.809 -22.935 1.00 81.12 204 HIS A N 1
ATOM 1529 C CA . HIS A 1 204 ? 16.772 9.704 -22.840 1.00 81.12 204 HIS A CA 1
ATOM 1530 C C . HIS A 1 204 ? 17.497 10.437 -23.955 1.00 81.12 204 HIS A C 1
ATOM 1532 O O . HIS A 1 204 ? 17.265 10.210 -25.138 1.00 81.12 204 HIS A O 1
ATOM 1538 N N . THR A 1 205 ? 18.450 11.268 -23.548 1.00 78.12 205 THR A N 1
ATOM 1539 C CA . THR A 1 205 ? 19.437 11.875 -24.442 1.00 78.12 205 THR A CA 1
ATOM 1540 C C . THR A 1 205 ? 20.601 10.928 -24.737 1.00 78.12 205 THR A C 1
ATOM 1542 O O . THR A 1 205 ? 21.200 11.022 -25.803 1.00 78.12 205 THR A O 1
ATOM 1545 N N . GLU A 1 206 ? 20.907 9.997 -23.824 1.00 84.31 206 GLU A N 1
ATOM 1546 C CA . GLU A 1 206 ? 22.016 9.045 -23.945 1.00 84.31 206 GLU A CA 1
ATOM 1547 C C . GLU A 1 206 ? 21.566 7.606 -23.660 1.00 84.31 206 GLU A C 1
ATOM 1549 O O . GLU A 1 206 ? 20.888 7.320 -22.668 1.00 84.31 206 GLU A O 1
ATOM 1554 N N . LEU A 1 207 ? 21.977 6.676 -24.526 1.00 86.69 207 LEU A N 1
ATOM 1555 C CA . LEU A 1 207 ? 21.689 5.251 -24.379 1.00 86.69 207 LEU A CA 1
ATOM 1556 C C . LEU A 1 207 ? 22.704 4.611 -23.428 1.00 86.69 207 LEU A C 1
ATOM 1558 O O . LEU A 1 207 ? 23.866 4.416 -23.781 1.00 86.69 207 LEU A O 1
ATOM 1562 N N . THR A 1 208 ? 22.258 4.268 -22.220 1.00 89.38 208 THR A N 1
ATOM 1563 C CA . THR A 1 208 ? 23.101 3.641 -21.189 1.00 89.38 208 THR A CA 1
ATOM 1564 C C . THR A 1 208 ? 22.791 2.147 -21.031 1.00 89.38 208 THR A C 1
ATOM 1566 O O . THR A 1 208 ? 21.672 1.718 -21.325 1.00 89.38 208 THR A O 1
ATOM 1569 N N . PRO A 1 209 ? 23.724 1.327 -20.505 1.00 90.38 209 PRO A N 1
ATOM 1570 C CA . PRO A 1 209 ? 23.444 -0.081 -20.215 1.00 90.38 209 PRO A CA 1
ATOM 1571 C C . PRO A 1 209 ? 22.246 -0.268 -19.278 1.00 90.38 209 PRO A C 1
ATOM 1573 O O . PRO A 1 209 ? 21.393 -1.107 -19.541 1.00 90.38 209 PRO A O 1
ATOM 1576 N N . ARG A 1 210 ? 22.122 0.574 -18.244 1.00 91.75 210 ARG A N 1
ATOM 1577 C CA . ARG A 1 210 ? 21.000 0.527 -17.295 1.00 91.75 210 ARG A CA 1
ATOM 1578 C C . ARG A 1 210 ? 19.649 0.785 -17.966 1.00 91.75 210 ARG A C 1
ATOM 1580 O O . ARG A 1 210 ? 18.643 0.217 -17.555 1.00 91.75 210 ARG A O 1
ATOM 1587 N N . LEU A 1 211 ? 19.618 1.642 -18.986 1.00 92.44 211 LEU A N 1
ATOM 1588 C CA . LEU A 1 211 ? 18.417 1.873 -19.779 1.00 92.44 211 LEU A CA 1
ATOM 1589 C C . LEU A 1 211 ? 18.036 0.619 -20.574 1.00 92.44 211 LEU A C 1
ATOM 1591 O O . LEU A 1 211 ? 16.874 0.228 -20.566 1.00 92.44 211 LEU A O 1
ATOM 1595 N N . CYS A 1 212 ? 19.010 -0.039 -21.209 1.00 95.75 212 CYS A N 1
ATOM 1596 C CA . CYS A 1 212 ? 18.765 -1.303 -21.902 1.00 95.75 212 CYS A CA 1
ATOM 1597 C C . CYS A 1 212 ? 18.159 -2.352 -20.953 1.00 95.75 212 CYS A C 1
ATOM 1599 O O . CYS A 1 212 ? 17.222 -3.043 -21.342 1.00 95.75 212 CYS A O 1
ATOM 1601 N N . ASP A 1 213 ? 18.629 -2.436 -19.704 1.00 97.25 213 ASP A N 1
ATOM 1602 C CA . ASP A 1 213 ? 18.067 -3.364 -18.712 1.00 97.25 213 ASP A CA 1
ATOM 1603 C C . ASP A 1 213 ? 16.585 -3.080 -18.415 1.00 97.25 213 ASP A C 1
ATOM 1605 O O . ASP A 1 213 ? 15.794 -4.019 -18.373 1.00 97.25 213 ASP A O 1
ATOM 1609 N N . ALA A 1 214 ? 16.173 -1.809 -18.322 1.00 96.75 214 ALA A N 1
ATOM 1610 C CA . ALA A 1 214 ? 14.768 -1.440 -18.098 1.00 96.75 214 ALA A CA 1
ATOM 1611 C C . ALA A 1 214 ? 13.841 -1.924 -19.225 1.00 96.75 214 ALA A C 1
ATOM 1613 O O . ALA A 1 214 ? 12.722 -2.377 -18.968 1.00 96.75 214 ALA A O 1
ATOM 1614 N N . TRP A 1 215 ? 14.313 -1.836 -20.473 1.00 97.88 215 TRP A N 1
ATOM 1615 C CA . TRP A 1 215 ? 13.595 -2.330 -21.649 1.00 97.88 215 TRP A CA 1
ATOM 1616 C C . TRP A 1 215 ? 13.568 -3.860 -21.705 1.00 97.88 215 TRP A C 1
ATOM 1618 O O . TRP A 1 215 ? 12.539 -4.440 -22.044 1.00 97.88 215 TRP A O 1
ATOM 1628 N N . LEU A 1 216 ? 14.677 -4.522 -21.362 1.00 97.81 216 LEU A N 1
ATOM 1629 C C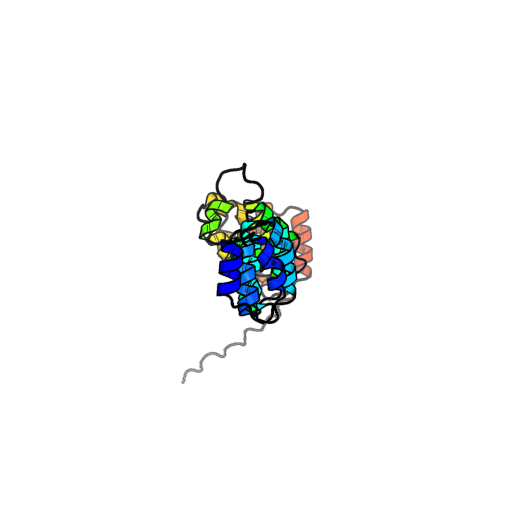A . LEU A 1 216 ? 14.751 -5.984 -21.299 1.00 97.81 216 LEU A CA 1
ATOM 1630 C C . LEU A 1 216 ? 13.848 -6.551 -20.195 1.00 97.81 216 LEU A C 1
ATOM 1632 O O . LEU A 1 216 ? 13.203 -7.574 -20.408 1.00 97.81 216 LEU A O 1
ATOM 1636 N N . ASP A 1 217 ? 13.760 -5.882 -19.045 1.00 97.38 217 ASP A N 1
ATOM 1637 C CA . ASP A 1 217 ? 12.814 -6.226 -17.980 1.00 97.38 217 ASP A CA 1
ATOM 1638 C C . ASP A 1 217 ? 11.366 -6.085 -18.458 1.00 97.38 217 ASP A C 1
ATOM 1640 O O . ASP A 1 217 ? 10.563 -6.993 -18.257 1.00 97.38 217 ASP A O 1
ATOM 1644 N N . ALA A 1 218 ? 11.034 -4.998 -19.158 1.00 97.25 218 ALA A N 1
ATOM 1645 C CA . ALA A 1 218 ? 9.702 -4.828 -19.730 1.00 97.25 218 ALA A CA 1
ATOM 1646 C C . ALA A 1 218 ? 9.366 -5.904 -20.775 1.00 97.25 218 ALA A C 1
ATOM 1648 O O . ALA A 1 218 ? 8.259 -6.435 -20.763 1.00 97.25 218 ALA A O 1
ATOM 1649 N N . LEU A 1 219 ? 10.318 -6.267 -21.645 1.00 97.19 219 LEU A N 1
ATOM 1650 C CA . LEU A 1 219 ? 10.132 -7.353 -22.611 1.00 97.19 219 LEU A CA 1
ATOM 1651 C C . LEU A 1 219 ? 9.865 -8.688 -21.907 1.00 97.19 219 LEU A C 1
ATOM 1653 O O . LEU A 1 219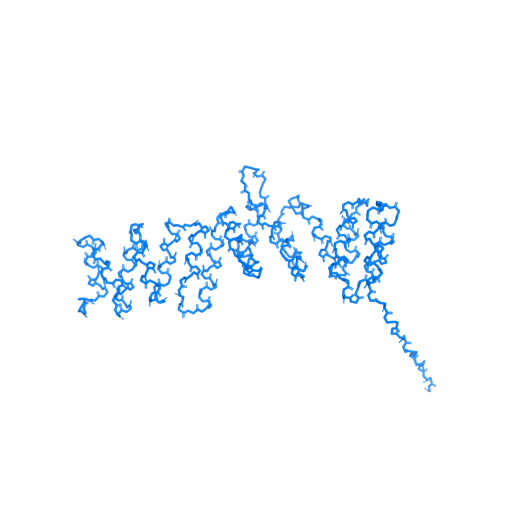 ? 8.975 -9.413 -22.339 1.00 97.19 219 LEU A O 1
ATOM 1657 N N . ALA A 1 220 ? 10.579 -8.984 -20.815 1.00 96.38 220 ALA A N 1
ATOM 1658 C CA . ALA A 1 220 ? 10.351 -10.189 -20.018 1.00 96.38 220 ALA A CA 1
ATOM 1659 C C . ALA A 1 220 ? 8.912 -10.253 -19.473 1.00 96.38 220 ALA A C 1
ATOM 1661 O O . ALA A 1 220 ? 8.286 -11.306 -19.507 1.00 96.38 220 ALA A O 1
ATOM 1662 N N . HIS A 1 221 ? 8.351 -9.119 -19.045 1.00 94.69 221 HIS A N 1
ATOM 1663 C CA . HIS A 1 221 ? 6.947 -9.042 -18.627 1.00 94.69 221 HIS A CA 1
ATOM 1664 C C . HIS A 1 221 ? 5.947 -9.150 -19.786 1.00 94.69 221 HIS A C 1
ATOM 1666 O O . HIS A 1 221 ? 4.787 -9.479 -19.554 1.00 94.69 221 HIS A O 1
ATOM 1672 N N . CYS A 1 222 ? 6.370 -8.869 -21.020 1.00 94.81 222 CYS A N 1
ATOM 1673 C CA . CYS A 1 222 ? 5.503 -8.823 -22.193 1.00 94.81 222 CYS A CA 1
ATOM 1674 C C . CYS A 1 222 ? 5.671 -10.015 -23.153 1.00 94.81 222 CYS A C 1
ATOM 1676 O O . CYS A 1 222 ? 5.141 -9.960 -24.262 1.00 94.81 222 CYS A O 1
ATOM 1678 N N . GLN A 1 223 ? 6.382 -11.082 -22.764 1.00 90.56 223 GLN A N 1
ATOM 1679 C CA . GLN A 1 223 ? 6.690 -12.203 -23.666 1.00 90.56 223 GLN A CA 1
ATOM 1680 C C . GLN A 1 223 ? 5.443 -12.907 -24.211 1.00 90.56 223 GLN A C 1
ATOM 1682 O O . GLN A 1 223 ? 5.433 -13.327 -25.363 1.00 90.56 223 GLN A O 1
ATOM 1687 N N . GLU A 1 224 ? 4.387 -13.004 -23.405 1.00 90.06 224 GLU A N 1
ATOM 1688 C CA . GLU A 1 224 ? 3.135 -13.675 -23.777 1.00 90.06 224 GLU A CA 1
ATOM 1689 C C . GLU A 1 224 ? 2.143 -12.753 -24.506 1.00 90.06 224 GLU A C 1
ATOM 1691 O O . GLU A 1 224 ? 1.076 -13.196 -24.927 1.00 90.06 224 GLU A O 1
ATOM 1696 N N . PHE A 1 225 ? 2.478 -11.471 -24.667 1.00 89.62 225 PHE A N 1
ATOM 1697 C CA . PHE A 1 225 ? 1.583 -10.468 -25.234 1.00 89.62 225 PHE A CA 1
ATOM 1698 C C . PHE A 1 225 ? 1.907 -10.182 -26.705 1.00 89.62 225 PHE A C 1
ATOM 1700 O O . PHE A 1 225 ? 3.054 -10.274 -27.147 1.00 89.62 225 PHE A O 1
ATOM 1707 N N . GLU A 1 226 ? 0.895 -9.759 -27.468 1.00 90.88 226 GLU A N 1
ATOM 1708 C CA . GLU A 1 226 ? 1.007 -9.495 -28.911 1.00 90.88 226 GLU A CA 1
ATOM 1709 C C . GLU A 1 226 ? 2.058 -8.429 -29.258 1.00 90.88 226 GLU A C 1
ATOM 1711 O O . GLU A 1 226 ? 2.687 -8.497 -30.314 1.00 90.88 226 GLU A O 1
ATOM 1716 N N . GLN A 1 227 ? 2.300 -7.466 -28.364 1.00 92.75 227 GLN A N 1
ATOM 1717 C CA . GLN A 1 227 ? 3.301 -6.414 -28.561 1.00 92.75 227 GLN A CA 1
ATOM 1718 C C . GLN A 1 227 ? 4.757 -6.868 -28.347 1.00 92.75 227 GLN A C 1
ATOM 1720 O O . GLN A 1 227 ? 5.677 -6.115 -28.671 1.00 92.75 227 GLN A O 1
ATOM 1725 N N . GLY A 1 228 ? 5.006 -8.076 -27.827 1.00 94.62 228 GLY A N 1
ATOM 1726 C CA . GLY A 1 228 ? 6.355 -8.577 -27.531 1.00 94.62 228 GLY A CA 1
ATOM 1727 C C . GLY A 1 228 ? 7.344 -8.465 -28.709 1.00 94.62 228 GLY A C 1
ATOM 1728 O O . GLY A 1 228 ? 8.419 -7.881 -28.539 1.00 94.62 228 GLY A O 1
ATOM 1729 N N . PRO A 1 229 ? 6.992 -8.923 -29.930 1.00 94.94 229 PRO A N 1
ATOM 1730 C CA . PRO A 1 229 ? 7.828 -8.755 -31.123 1.00 94.94 229 PRO A CA 1
ATOM 1731 C C . PRO A 1 229 ? 8.148 -7.294 -31.468 1.00 94.94 229 PRO A C 1
ATOM 1733 O O . PRO A 1 229 ? 9.275 -6.990 -31.863 1.00 94.94 229 PRO A O 1
ATOM 1736 N N . GLN A 1 230 ? 7.192 -6.377 -31.286 1.00 95.31 230 GLN A N 1
ATOM 1737 C CA . GLN A 1 230 ? 7.397 -4.947 -31.535 1.00 95.31 230 GLN A CA 1
ATOM 1738 C C . GLN A 1 230 ? 8.397 -4.350 -30.536 1.00 95.31 230 GLN A C 1
ATOM 1740 O O . GLN A 1 230 ? 9.310 -3.621 -30.934 1.00 95.31 230 GLN A O 1
ATOM 1745 N N . ILE A 1 231 ? 8.268 -4.700 -29.251 1.00 96.81 231 ILE A N 1
ATOM 1746 C CA . ILE A 1 231 ? 9.211 -4.300 -28.200 1.00 96.81 231 ILE A CA 1
ATOM 1747 C C . ILE A 1 231 ? 10.612 -4.827 -28.528 1.00 96.81 231 ILE A C 1
ATOM 1749 O O . ILE A 1 231 ? 11.576 -4.063 -28.495 1.00 96.81 231 ILE A O 1
ATOM 1753 N N . ALA A 1 232 ? 10.738 -6.104 -28.903 1.00 97.12 232 ALA A N 1
ATOM 1754 C CA . ALA A 1 232 ? 12.029 -6.703 -29.227 1.00 97.12 232 ALA A CA 1
ATOM 1755 C C . ALA A 1 232 ? 12.708 -6.035 -30.431 1.00 97.12 232 ALA A C 1
ATOM 1757 O O . ALA A 1 232 ? 13.887 -5.689 -30.353 1.00 97.12 232 ALA A O 1
ATOM 1758 N N . ALA A 1 233 ? 11.962 -5.771 -31.507 1.00 96.31 233 ALA A N 1
ATOM 1759 C CA . ALA A 1 233 ? 12.479 -5.040 -32.663 1.00 96.31 233 ALA A CA 1
ATOM 1760 C C . ALA A 1 233 ? 12.957 -3.628 -32.281 1.00 96.31 233 ALA A C 1
ATOM 1762 O O . ALA A 1 233 ? 14.001 -3.168 -32.749 1.00 96.31 233 ALA A O 1
ATOM 1763 N N . ARG A 1 234 ? 12.228 -2.943 -31.388 1.00 97.25 234 ARG A N 1
ATOM 1764 C CA . ARG A 1 234 ? 12.618 -1.615 -30.896 1.00 97.25 234 ARG A CA 1
ATOM 1765 C C . ARG A 1 234 ? 13.886 -1.666 -30.047 1.00 97.25 234 ARG A C 1
ATOM 1767 O O . ARG A 1 234 ? 14.743 -0.800 -30.204 1.00 97.25 234 ARG A O 1
ATOM 1774 N N . ILE A 1 235 ? 14.026 -2.683 -29.198 1.00 96.75 235 ILE A N 1
ATOM 1775 C CA . ILE A 1 235 ? 15.234 -2.920 -28.400 1.00 96.75 235 ILE A CA 1
ATOM 1776 C C . ILE A 1 235 ? 16.447 -3.153 -29.304 1.00 96.75 235 ILE A C 1
ATOM 1778 O O . ILE A 1 235 ? 17.487 -2.535 -29.090 1.00 96.75 235 ILE A O 1
ATOM 1782 N N . GLU A 1 236 ? 16.317 -3.999 -30.328 1.00 96.88 236 GLU A N 1
ATOM 1783 C CA . GLU A 1 236 ? 17.392 -4.265 -31.290 1.00 96.88 236 GLU A CA 1
ATOM 1784 C C . GLU A 1 236 ? 17.794 -2.982 -32.033 1.00 96.88 236 GLU A C 1
ATOM 1786 O O . GLU A 1 236 ? 18.973 -2.636 -32.073 1.00 96.88 236 GLU A O 1
ATOM 1791 N N . ALA A 1 237 ? 16.824 -2.210 -32.528 1.00 96.12 237 ALA A N 1
ATOM 1792 C CA . ALA A 1 237 ? 17.093 -0.957 -33.232 1.00 96.12 237 ALA A CA 1
ATOM 1793 C C . ALA A 1 237 ? 17.796 0.102 -32.360 1.00 96.12 237 ALA A C 1
ATOM 1795 O O . ALA A 1 237 ? 18.658 0.826 -32.857 1.00 96.12 237 ALA A O 1
ATOM 1796 N N . LEU A 1 238 ? 17.427 0.212 -31.079 1.00 95.00 238 LEU A N 1
ATOM 1797 C CA . LEU A 1 238 ? 17.984 1.219 -30.172 1.00 95.00 238 LEU A CA 1
ATOM 1798 C C . LEU A 1 238 ? 19.316 0.779 -29.552 1.00 95.00 238 LEU A C 1
ATOM 1800 O O . LEU A 1 238 ? 20.265 1.556 -29.522 1.00 95.00 238 LEU A O 1
ATOM 1804 N N . PHE A 1 239 ? 19.404 -0.454 -29.051 1.00 96.31 239 PHE A N 1
ATOM 1805 C CA . PHE A 1 239 ? 20.486 -0.875 -28.156 1.00 96.31 239 PHE A CA 1
ATOM 1806 C C . PHE A 1 239 ? 21.471 -1.866 -28.777 1.00 96.31 239 PHE A C 1
ATOM 1808 O O . PHE A 1 239 ? 22.509 -2.122 -28.167 1.00 96.31 239 PHE A O 1
ATOM 1815 N N . ALA A 1 240 ? 21.237 -2.406 -29.981 1.00 95.06 240 ALA A N 1
ATOM 1816 C CA . ALA A 1 240 ? 22.175 -3.361 -30.586 1.00 95.06 240 ALA A CA 1
ATOM 1817 C C . ALA A 1 240 ? 23.643 -2.882 -30.638 1.00 95.06 240 ALA A C 1
ATOM 1819 O O . ALA A 1 240 ? 24.517 -3.731 -30.469 1.00 95.06 240 ALA A O 1
ATOM 1820 N N . PRO A 1 241 ? 23.982 -1.591 -30.823 1.00 94.12 241 PRO A N 1
ATOM 1821 C CA . PRO A 1 241 ? 25.381 -1.151 -30.792 1.00 94.12 241 PRO A CA 1
ATOM 1822 C C . PRO A 1 241 ? 25.997 -1.102 -29.384 1.00 94.12 241 PRO A C 1
ATOM 1824 O O . PRO A 1 241 ? 27.215 -1.174 -29.250 1.00 94.12 241 PRO A O 1
ATOM 1827 N N . THR A 1 242 ? 25.176 -0.953 -28.341 1.00 94.06 242 THR A N 1
ATOM 1828 C CA . THR A 1 242 ? 25.614 -0.639 -26.968 1.00 94.06 242 THR A CA 1
ATOM 1829 C C . THR A 1 242 ? 25.342 -1.753 -25.958 1.00 94.06 242 THR A C 1
ATOM 1831 O O . THR A 1 242 ? 25.845 -1.692 -24.836 1.00 94.06 242 THR A O 1
ATOM 1834 N N . MET A 1 243 ? 24.594 -2.791 -26.342 1.00 96.12 243 MET A N 1
ATOM 1835 C CA . MET A 1 243 ? 24.347 -3.967 -25.509 1.00 96.12 243 MET A CA 1
ATOM 1836 C C . MET A 1 243 ? 25.649 -4.654 -25.106 1.00 96.12 243 MET A C 1
ATOM 1838 O O . MET A 1 243 ? 26.442 -5.076 -25.953 1.00 96.12 243 MET A O 1
ATOM 1842 N N . THR A 1 244 ? 25.801 -4.874 -23.804 1.00 96.94 244 THR A N 1
ATOM 1843 C CA . THR A 1 244 ? 26.821 -5.775 -23.262 1.00 96.94 244 THR A CA 1
ATOM 1844 C C . THR A 1 244 ? 26.572 -7.222 -23.709 1.00 96.94 244 THR A C 1
ATOM 1846 O O . THR A 1 244 ? 25.461 -7.590 -24.098 1.00 96.94 244 THR A O 1
ATOM 1849 N N . ASN A 1 245 ? 27.586 -8.087 -23.601 1.00 97.00 245 ASN A N 1
ATOM 1850 C CA . ASN A 1 245 ? 27.423 -9.514 -23.913 1.00 97.00 245 ASN A CA 1
ATOM 1851 C C . ASN A 1 245 ? 26.315 -10.171 -23.074 1.00 97.00 245 ASN A C 1
ATOM 1853 O O . ASN A 1 245 ? 25.528 -10.944 -23.609 1.00 97.00 245 ASN A O 1
ATOM 1857 N N . ALA A 1 246 ? 26.216 -9.833 -21.783 1.00 97.50 246 ALA A N 1
ATOM 1858 C CA . ALA A 1 246 ? 25.179 -10.371 -20.901 1.00 97.50 246 ALA A CA 1
ATOM 1859 C C . ALA A 1 246 ? 23.769 -9.951 -21.351 1.00 97.50 246 ALA A C 1
ATOM 1861 O O . ALA A 1 246 ? 22.867 -10.784 -21.423 1.00 97.50 246 ALA A O 1
ATOM 1862 N N . GLN A 1 247 ? 23.596 -8.679 -21.721 1.00 98.00 247 GLN A N 1
ATOM 1863 C CA . GLN A 1 247 ? 22.328 -8.154 -22.233 1.00 98.00 247 GLN A CA 1
ATOM 1864 C C . GLN A 1 247 ? 21.938 -8.790 -23.562 1.00 98.00 247 GLN A C 1
ATOM 1866 O O . GLN A 1 247 ? 20.780 -9.149 -23.742 1.00 98.00 247 GLN A O 1
ATOM 1871 N N . ARG A 1 248 ? 22.903 -8.982 -24.468 1.00 98.06 248 ARG A N 1
ATOM 1872 C CA . ARG A 1 248 ? 22.652 -9.622 -25.762 1.00 98.06 248 ARG A CA 1
ATOM 1873 C C . ARG A 1 248 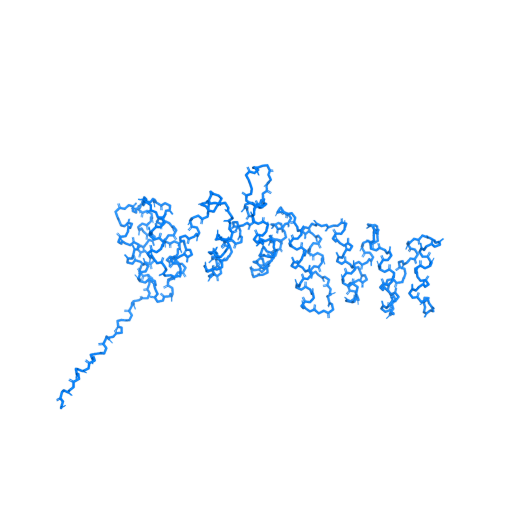? 22.206 -11.068 -25.607 1.00 98.06 248 ARG A C 1
ATOM 1875 O O . ARG A 1 248 ? 21.199 -11.447 -26.188 1.00 98.06 248 ARG A O 1
ATOM 1882 N N . VAL A 1 249 ? 22.897 -11.840 -24.767 1.00 97.88 249 VAL A N 1
ATOM 1883 C CA . VAL A 1 249 ? 22.506 -13.225 -24.458 1.00 97.88 249 VAL A CA 1
ATOM 1884 C C . VAL A 1 249 ? 21.091 -13.267 -23.880 1.00 97.88 249 VAL A C 1
ATOM 1886 O O . VAL A 1 249 ? 20.267 -14.052 -24.340 1.00 97.88 249 VAL A O 1
ATOM 1889 N N . ARG A 1 250 ? 20.783 -12.392 -22.913 1.00 97.88 250 ARG A N 1
ATOM 1890 C CA . ARG A 1 250 ? 19.439 -12.293 -22.328 1.00 97.88 250 ARG A CA 1
ATOM 1891 C C . ARG A 1 250 ? 18.384 -11.942 -23.386 1.00 97.88 250 ARG A C 1
ATOM 1893 O O . ARG A 1 250 ? 17.325 -12.561 -23.415 1.00 97.88 250 ARG A O 1
ATOM 1900 N N . PHE A 1 251 ? 18.670 -10.970 -24.250 1.00 97.75 251 PHE A N 1
ATOM 1901 C CA . PHE A 1 251 ? 17.780 -10.546 -25.330 1.00 97.75 251 PHE A CA 1
ATOM 1902 C C . PHE A 1 251 ? 17.506 -11.671 -26.333 1.00 97.75 251 PHE A C 1
ATOM 1904 O O . PHE A 1 251 ? 16.350 -11.909 -26.670 1.00 97.75 251 PHE A O 1
ATOM 1911 N N . ASP A 1 252 ? 18.544 -12.388 -26.770 1.00 97.38 252 ASP A N 1
ATOM 1912 C CA . ASP A 1 252 ? 18.407 -13.484 -27.730 1.00 97.38 252 ASP A CA 1
ATOM 1913 C C . ASP A 1 252 ? 17.538 -14.621 -27.180 1.00 97.38 252 ASP A C 1
ATOM 1915 O O . ASP A 1 252 ? 16.665 -15.104 -27.901 1.00 97.38 252 ASP A O 1
ATOM 1919 N N . VAL A 1 253 ? 17.703 -14.990 -25.902 1.00 96.88 253 VAL A N 1
ATOM 1920 C CA . VAL A 1 253 ? 16.836 -15.977 -25.231 1.00 96.88 253 VAL A CA 1
ATOM 1921 C C . VAL A 1 253 ? 15.380 -15.516 -25.271 1.00 96.88 253 VAL A C 1
ATOM 1923 O O . VAL A 1 253 ? 14.534 -16.213 -25.832 1.00 96.88 253 VAL A O 1
ATOM 1926 N N . MET A 1 254 ? 15.095 -14.302 -24.787 1.00 96.75 254 MET A N 1
ATOM 1927 C CA . MET A 1 254 ? 13.722 -13.788 -24.752 1.00 96.75 254 MET A CA 1
ATOM 1928 C C . MET A 1 254 ? 13.108 -13.705 -26.151 1.00 96.75 254 MET A C 1
ATOM 1930 O O . MET A 1 254 ? 11.944 -14.047 -26.326 1.00 96.75 254 MET A O 1
ATOM 1934 N N . ARG A 1 255 ? 13.887 -13.300 -27.161 1.00 95.31 255 ARG A N 1
ATOM 1935 C CA . ARG A 1 255 ? 13.433 -13.202 -28.553 1.00 95.31 255 ARG A CA 1
ATOM 1936 C C . ARG A 1 255 ? 13.046 -14.560 -29.138 1.00 95.31 255 ARG A C 1
ATOM 1938 O O . ARG A 1 255 ? 12.103 -14.619 -29.921 1.00 95.31 255 ARG A O 1
ATOM 1945 N N . THR A 1 256 ? 13.748 -15.638 -28.779 1.00 93.69 256 THR A N 1
ATOM 1946 C CA . THR A 1 256 ? 13.397 -16.994 -29.243 1.00 93.69 256 THR A CA 1
ATOM 1947 C C . THR A 1 256 ? 12.103 -17.529 -28.636 1.00 93.69 256 THR A C 1
ATOM 1949 O O . THR A 1 256 ? 11.448 -18.363 -29.258 1.00 93.69 256 THR A O 1
ATOM 1952 N N . GLU A 1 257 ? 11.730 -17.033 -27.457 1.00 92.94 257 GLU A N 1
ATOM 1953 C CA . GLU A 1 257 ? 10.517 -17.418 -26.729 1.00 92.94 257 GLU A CA 1
ATOM 1954 C C . GLU A 1 257 ? 9.279 -16.621 -27.165 1.00 92.94 257 GLU A C 1
ATOM 1956 O O . GLU A 1 257 ? 8.158 -17.020 -26.855 1.00 92.94 257 GLU A O 1
ATOM 1961 N N . LEU A 1 258 ? 9.455 -15.517 -27.903 1.00 92.19 258 LEU A N 1
ATOM 1962 C CA . LEU A 1 258 ? 8.336 -14.689 -28.346 1.00 92.19 258 LEU A CA 1
ATOM 1963 C C . LEU A 1 258 ? 7.402 -15.456 -29.291 1.00 92.19 258 LEU A C 1
ATOM 1965 O O . LEU A 1 258 ? 7.870 -16.188 -30.175 1.00 92.19 258 LEU A O 1
ATOM 1969 N N . PRO A 1 259 ? 6.077 -15.243 -29.178 1.00 86.06 259 PRO A N 1
ATOM 1970 C CA . PRO A 1 259 ? 5.130 -15.794 -30.125 1.00 86.06 259 PRO A CA 1
ATOM 1971 C C . PRO A 1 259 ? 5.511 -15.322 -31.527 1.00 86.06 259 PRO A C 1
ATOM 1973 O O . PRO A 1 259 ? 5.688 -14.129 -31.787 1.00 86.06 259 PRO A O 1
ATOM 1976 N N . LYS A 1 260 ? 5.657 -16.277 -32.451 1.00 76.75 260 LYS A N 1
ATOM 1977 C CA . LYS A 1 260 ? 5.839 -15.957 -33.867 1.00 76.75 260 LYS A CA 1
ATOM 1978 C C . LYS A 1 260 ? 4.612 -15.164 -34.284 1.00 76.75 260 LYS A C 1
ATOM 1980 O O . LYS A 1 260 ? 3.517 -15.724 -34.259 1.00 76.75 260 LYS A O 1
ATOM 1985 N N . ALA A 1 261 ? 4.799 -13.888 -34.622 1.00 65.19 261 ALA A N 1
ATOM 1986 C CA . ALA A 1 261 ? 3.722 -13.037 -35.102 1.00 65.19 261 ALA A CA 1
ATOM 1987 C C . ALA A 1 261 ? 2.964 -13.811 -36.185 1.00 65.19 261 ALA A C 1
ATOM 1989 O O . ALA A 1 261 ? 3.536 -14.151 -37.225 1.00 65.19 261 ALA A O 1
ATOM 1990 N N . GLN A 1 262 ? 1.710 -14.171 -35.906 1.00 54.69 262 GLN A N 1
ATOM 1991 C CA . GLN A 1 262 ? 0.840 -14.672 -36.953 1.00 54.69 262 GLN A CA 1
ATOM 1992 C C . GLN A 1 262 ? 0.682 -13.488 -37.892 1.00 54.69 262 GLN A C 1
ATOM 1994 O O . GLN A 1 262 ? 0.102 -12.471 -37.522 1.00 54.69 262 GLN A O 1
ATOM 1999 N N . ALA A 1 263 ? 1.312 -13.568 -39.062 1.00 48.97 263 ALA A N 1
ATOM 2000 C CA . ALA A 1 263 ? 1.084 -12.608 -40.117 1.00 48.97 263 ALA A CA 1
ATOM 2001 C C . ALA A 1 263 ? -0.388 -12.749 -40.500 1.00 48.97 263 ALA A C 1
ATOM 2003 O O . ALA A 1 263 ? -0.726 -13.612 -41.305 1.00 48.97 263 ALA A O 1
ATOM 2004 N N . THR A 1 264 ? -1.267 -11.969 -39.870 1.00 46.03 264 THR A N 1
ATOM 2005 C CA . THR A 1 264 ? -2.626 -11.778 -40.359 1.00 46.03 264 THR A CA 1
ATOM 2006 C C . THR A 1 264 ? -2.447 -11.205 -41.758 1.00 46.03 264 THR A C 1
ATOM 2008 O O . THR A 1 264 ? -1.905 -10.100 -41.881 1.00 46.03 264 THR A O 1
ATOM 2011 N N . PRO A 1 265 ? -2.774 -11.958 -42.822 1.00 44.56 265 PRO A N 1
ATOM 2012 C CA . PRO A 1 265 ? -2.678 -11.428 -44.166 1.00 44.56 265 PRO A CA 1
ATOM 2013 C C . PRO A 1 265 ? -3.582 -10.203 -44.193 1.00 44.56 265 PRO A C 1
ATOM 2015 O O . PRO A 1 265 ? -4.743 -10.294 -43.792 1.00 44.56 265 PRO A O 1
ATOM 2018 N N . LEU A 1 266 ? -3.045 -9.054 -44.603 1.00 46.19 266 LEU A N 1
ATOM 2019 C CA . LEU A 1 266 ? -3.885 -7.949 -45.039 1.00 46.19 266 LEU A CA 1
ATOM 2020 C C . LEU A 1 266 ? -4.786 -8.529 -46.130 1.00 46.19 266 LEU A C 1
ATOM 2022 O O . LEU A 1 266 ? -4.298 -8.840 -47.214 1.00 46.19 266 LEU A O 1
ATOM 2026 N N . GLU A 1 267 ? -6.058 -8.770 -45.809 1.00 46.41 267 GLU A N 1
ATOM 2027 C CA . GLU A 1 267 ? -7.060 -9.073 -46.818 1.00 46.41 267 GLU A CA 1
ATOM 2028 C C . GLU A 1 267 ? -7.007 -7.927 -47.824 1.00 46.41 267 GLU A C 1
ATOM 2030 O O . GLU A 1 267 ? -7.242 -6.766 -47.476 1.00 46.41 267 GLU A O 1
ATOM 2035 N N . ASP A 1 268 ? -6.599 -8.273 -49.047 1.00 45.66 268 ASP A N 1
ATOM 2036 C CA . ASP A 1 268 ? -6.660 -7.424 -50.225 1.00 45.66 268 ASP A CA 1
ATOM 2037 C C . ASP A 1 268 ? -8.052 -6.806 -50.271 1.00 45.66 268 ASP A C 1
ATOM 2039 O O . ASP A 1 268 ? -9.034 -7.472 -50.595 1.00 45.66 268 ASP A O 1
ATOM 2043 N N . ASN A 1 269 ? -8.137 -5.532 -49.902 1.00 48.41 269 ASN A N 1
ATOM 2044 C CA . ASN A 1 269 ? -9.346 -4.747 -50.033 1.00 48.41 269 ASN A CA 1
ATOM 2045 C C . ASN A 1 269 ? -9.559 -4.568 -51.547 1.00 48.41 269 ASN A C 1
ATOM 2047 O O . ASN A 1 269 ? -8.763 -3.857 -52.175 1.00 48.41 269 ASN A O 1
ATOM 2051 N N . PRO A 1 270 ? -10.535 -5.246 -52.182 1.00 55.50 270 PRO A N 1
ATOM 2052 C CA . PRO A 1 270 ? -10.700 -5.141 -53.620 1.00 55.50 270 PRO A CA 1
ATOM 2053 C C . PRO A 1 270 ? -11.091 -3.699 -53.948 1.00 55.50 270 PRO A C 1
ATOM 2055 O O . PRO A 1 270 ? -11.981 -3.123 -53.321 1.00 55.50 270 PRO A O 1
ATOM 2058 N N . ALA A 1 271 ? -10.373 -3.108 -54.904 1.00 52.50 271 ALA A N 1
ATOM 2059 C CA . ALA A 1 271 ? -10.570 -1.735 -55.347 1.00 52.50 271 ALA A CA 1
ATOM 2060 C C . ALA A 1 271 ? -12.056 -1.440 -55.646 1.00 52.50 271 ALA A C 1
ATOM 2062 O O . ALA A 1 271 ? -12.765 -2.319 -56.149 1.00 52.50 271 ALA A O 1
ATOM 2063 N N . PRO A 1 272 ? -12.541 -0.215 -55.365 1.00 59.56 272 PRO A N 1
ATOM 2064 C CA . PRO A 1 272 ? -13.912 0.156 -55.670 1.00 59.56 272 PRO A CA 1
ATOM 2065 C C . PRO A 1 272 ? -14.120 0.097 -57.185 1.00 59.56 272 PRO A C 1
ATOM 2067 O O . PRO A 1 272 ? -13.371 0.690 -57.959 1.00 59.56 272 PRO A O 1
ATOM 2070 N N . ASN A 1 273 ? -15.123 -0.672 -57.593 1.00 59.06 273 ASN A N 1
ATOM 2071 C CA . ASN A 1 273 ? -15.544 -0.792 -58.979 1.00 59.06 273 ASN A CA 1
ATOM 2072 C C . ASN A 1 273 ? -16.251 0.517 -59.364 1.00 59.06 273 ASN A C 1
ATOM 2074 O O . ASN A 1 273 ? -17.342 0.790 -58.861 1.00 59.06 273 ASN A O 1
ATOM 2078 N N . ASP A 1 274 ? -15.623 1.323 -60.219 1.00 59.78 274 ASP A N 1
ATOM 2079 C CA . ASP A 1 274 ? -16.254 2.503 -60.812 1.00 59.78 274 ASP A CA 1
ATOM 2080 C C . ASP A 1 274 ? -17.422 2.059 -61.712 1.00 59.78 274 ASP A C 1
ATOM 2082 O O . ASP A 1 274 ? -17.271 1.215 -62.601 1.00 59.78 274 ASP A O 1
ATOM 2086 N N . SER A 1 275 ? -18.607 2.615 -61.460 1.00 63.59 275 SER A N 1
ATOM 2087 C CA . SER A 1 275 ? -19.797 2.565 -62.323 1.00 63.59 275 SER A CA 1
ATOM 2088 C C . SER A 1 275 ? -20.374 3.962 -62.464 1.00 63.59 275 SER A C 1
ATOM 2090 O O . SER A 1 275 ? -20.414 4.676 -61.436 1.00 63.59 275 SER A O 1
#

Sequence (275 aa):
PTRISPDGVALLCELGDTREANPFLRSPRVDVARAAAERLAPQAGALEDLLDAAQAQPALFDIALSALKAHLRTADGYQRAKALPAPSPERRTTALAEWAAGLTAPELLRAAQMESDTTARIDLLSAGVTPTRLADLLGSDPTVFGRREVVSELIRLRLAVGEPRAVLDVIEAIPDPEAASLFEYQRITALVMLNRLDEAAARHTELTPRLCDAWLDALAHCQEFEQGPQIAARIEALFAPTMTNAQRVRFDVMRTELPKAQATPLEDNPAPNDS

Foldseek 3Di:
DVPAALVNLVVCVVVHPLVVLLVQCQPPPLRSVQSNLQSCLVPLVCLVSLLVSQQVPQSSLVSNLSSCVNRPLALVSLVSSLNGRHPDPVVSLVSSLVSLLVHQQVRLVVNLVPDPDLVVSLSSLVSNQDLVCLCVLQPPDPVRPRSLVSLVVNLVSCVVVLNLVVNVVSLVSRPDPVSSVVCLLSPLLSCVLVVVLVVSVVVDPDDDQSSLVSLLNSLVVCQAPLCNQVSLVSSCVPCVVPHDPVSVVSSVVSNVSHDDNPPPDPPPPPDDDDD

Radius of gyration: 27.74 Å; chains: 1; bounding box: 58×35×103 Å

Secondary structure (DSSP, 8-state):
-TT--HHHHHHHHHHS-GGGGGGGTT-SSHHHHHHHHHHHTT-GGGHHHHHHHHHH-GGGHHHHHHHHHHH--SHHHHHHHHHSPPSSHHHHHHHHHHHHHHS-HHHHHHHHHH---HHHHHHHHHHH--HHHHHHHH-S-TTSTTHHHHHHHHHHHHHHTT-HHHHHHHHHT-S-HHHHHTTHHHHHHHHHHTT-HHHHHHT-SS--HHHHHHHHHHHHHTTTSTTHHHHHHHHHHHHTTT--HHHHHHHHHHHHHS-----------PPP---

pLDDT: mean 91.14, std 11.35, range [44.56, 98.25]